Protein AF-0000000084856618 (afdb_homodimer)

Radius of gyration: 24.25 Å; Cα contacts (8 Å, |Δi|>4): 1065; chains: 2; bounding box: 41×75×50 Å

Nearest PDB structures (foldseek):
  2zpd-assembly1_A  TM=2.928E-01  e=2.923E-01  Escherichia coli K-12
  8chx-assembly1_B  TM=1.755E-01  e=5.284E-01  Vibrio cholerae
  3akn-assembly1_A  TM=1.987E-01  e=2.385E+00  Rattus norvegicus
  1dc9-assembly1_A  TM=2.025E-01  e=5.066E+00  Rattus norvegicus
  6byg-assembly1_A  TM=1.734E-01  e=3.668E+00  Xanthomonas citri pv. citri str. 306

Organism: NCBI:txid2885915

Secondary structure (DSSP, 8-state):
--------EEEEEEEEE-TT--EEEEEEEE-EE-TTHHHHHHHHHTTS------EEEEES--EETTEEEEE--GGGT-STT--S-HHHHHT--EEEEEEE--SSSEE-EEEEE-TT--EEEEEEEETTEEEEEEEE-TTSS-BTTB-EEEEEEEEEETTEEEEEEEEEEEEE-TT-EEEEEEEEE-/--------EEEEEEEEE-TT--EEEEEEEE-EE-TTHHHHHHHHHTTS------EEEEES--EETTEEEEE--GGGT-STT--S-HHHHHT--EEEEEEE--SSSEE-EEEEE-TT--EEEEEEEETTEEEEEEEE-TTSS-BTTB-EEEEEEEEEETTEEEEEEEEEEEEE-TT-EEEEEEEEE-

Solvent-accessible surface area (backbone atoms only — not comparable to full-atom values): 17996 Å² total; per-residue (Å²): 133,81,77,59,36,57,24,53,49,36,40,35,34,43,33,39,18,36,84,87,66,46,79,75,43,78,48,75,45,70,43,44,57,21,58,44,33,26,30,54,53,30,29,28,40,48,42,57,41,72,72,20,53,28,30,41,36,39,20,52,44,19,27,45,86,89,40,48,72,38,42,44,41,64,92,68,61,56,48,43,80,40,58,64,54,56,11,64,75,69,72,44,70,66,44,45,40,32,35,47,55,34,75,54,73,39,67,30,48,69,75,41,50,52,66,58,50,54,59,47,40,34,39,41,73,57,68,30,30,33,36,40,39,36,35,28,30,40,51,17,62,43,38,98,89,40,65,30,53,36,11,26,40,34,40,16,35,75,84,38,25,33,31,34,42,55,33,48,51,46,76,30,26,70,65,26,26,42,37,37,43,39,35,40,30,73,132,85,73,61,34,56,27,55,46,35,41,34,34,43,33,39,18,37,84,88,67,45,77,76,44,76,50,73,45,71,43,44,62,21,56,44,32,26,31,52,53,30,28,28,41,48,41,57,41,72,71,20,54,28,30,41,37,38,19,53,43,20,26,45,85,90,40,48,72,38,40,45,41,64,92,70,61,56,49,42,81,42,59,64,55,56,11,64,76,69,72,44,68,66,42,44,42,30,36,46,55,33,75,53,72,39,67,32,48,70,74,41,51,51,67,56,52,54,60,47,40,34,40,40,72,56,68,28,29,33,37,40,38,36,34,29,29,41,49,18,63,43,39,98,88,38,66,30,57,35,12,24,39,32,38,15,34,74,86,37,27,34,31,36,42,55,34,48,52,46,78,30,27,71,66,27,26,42,38,37,42,38,35,43,32,73

Foldseek 3Di:
DPPPPDAKKKKKKKFKAFQVRHTPDIDIDIWAFAPLQVVVVVCVVVVNDDQDFFKKKWAQPQADDPQLQHGDDVVNVPHNHDFDDPCVVVVHDMWMFGWAADPAWFWTHTDDTPFQDDKTWTWHDDDQKIKIKIKDALRGPADPVFKGWTFKMFTDRVRGTGIMDGHRTDIHHSRIMMMMIMMIGD/DPPDPDAKKKKKKKFKAFQVRHTPDIDIDIWAFAPLQVVVVVCVVVVNDDQDFFKKKWAQPQADDPQLQHGDDVVNVPHNHDWDDPCVVVVHDMWMFGWAADPAWFWTHTDDTPFQDDKTWTWHDDDQKIKIKIKDALRGPADPVFKGWTFKMFTDRVRGTGIMDGHRTDIHHSRIMMMMIMMIGD

Structure (mmCIF, N/CA/C/O backbone):
data_AF-0000000084856618-model_v1
#
loop_
_entity.id
_entity.type
_entity.pdbx_description
1 polymer 'Uncharacterized protein'
#
loop_
_atom_site.group_PDB
_atom_site.id
_atom_site.type_symbol
_atom_site.label_atom_id
_atom_site.label_alt_id
_atom_site.label_comp_id
_atom_site.label_asym_id
_atom_site.label_entity_id
_atom_site.label_seq_id
_atom_site.pdbx_PDB_ins_code
_atom_site.Cartn_x
_atom_site.Cartn_y
_atom_site.Cartn_z
_atom_site.occupancy
_atom_site.B_iso_or_equiv
_atom_site.auth_seq_id
_atom_site.auth_comp_id
_atom_site.auth_asym_id
_atom_site.auth_atom_id
_atom_site.pdbx_PDB_model_num
ATOM 1 N N . MET A 1 1 ? -6.672 18.984 -11.273 1 22.5 1 MET A N 1
ATOM 2 C CA . MET A 1 1 ? -6.527 17.688 -11.922 1 22.5 1 MET A CA 1
ATOM 3 C C . MET A 1 1 ? -5.887 16.672 -10.984 1 22.5 1 MET A C 1
ATOM 5 O O . MET A 1 1 ? -4.723 16.812 -10.602 1 22.5 1 MET A O 1
ATOM 9 N N . VAL A 1 2 ? -6.66 15.977 -10.117 1 29.67 2 VAL A N 1
ATOM 10 C CA . VAL A 1 2 ? -6.336 15.07 -9.016 1 29.67 2 VAL A CA 1
ATOM 11 C C . VAL A 1 2 ? -5.594 13.852 -9.562 1 29.67 2 VAL A C 1
ATOM 13 O O . VAL A 1 2 ? -6.082 13.18 -10.469 1 29.67 2 VAL A O 1
ATOM 16 N N . GLU A 1 3 ? -4.258 13.891 -9.625 1 31.69 3 GLU A N 1
ATOM 17 C CA . GLU A 1 3 ? -3.465 12.836 -10.266 1 31.69 3 GLU A CA 1
ATOM 18 C C . GLU A 1 3 ? -3.832 11.461 -9.719 1 31.69 3 GLU A C 1
ATOM 20 O O . GLU A 1 3 ? -3.836 11.25 -8.5 1 31.69 3 GLU A O 1
ATOM 25 N N . SER A 1 4 ? -4.668 10.961 -10.344 1 32.94 4 SER A N 1
ATOM 26 C CA . SER A 1 4 ? -5.086 9.594 -10.07 1 32.94 4 SER A CA 1
ATOM 27 C C . SER A 1 4 ? -3.881 8.672 -9.914 1 32.94 4 SER A C 1
ATOM 29 O O . SER A 1 4 ? -3.014 8.625 -10.789 1 32.94 4 SER A O 1
ATOM 31 N N . ILE A 1 5 ? -3.322 8.508 -8.703 1 37.31 5 ILE A N 1
ATOM 32 C CA . ILE A 1 5 ? -2.273 7.508 -8.547 1 37.31 5 ILE A CA 1
ATOM 33 C C . ILE A 1 5 ? -2.686 6.219 -9.258 1 37.31 5 ILE A C 1
ATOM 35 O O . ILE A 1 5 ? -3.756 5.668 -8.984 1 37.31 5 ILE A O 1
ATOM 39 N N . ASN A 1 6 ? -2.238 6.066 -10.352 1 45.91 6 ASN A N 1
ATOM 40 C CA . ASN A 1 6 ? -2.438 4.867 -11.156 1 45.91 6 ASN A CA 1
ATOM 41 C C . ASN A 1 6 ? -2.164 3.598 -10.359 1 45.91 6 ASN A C 1
ATOM 43 O O . ASN A 1 6 ? -1.226 3.551 -9.562 1 45.91 6 ASN A O 1
ATOM 47 N N . PRO A 1 7 ? -3.209 2.74 -10.125 1 47.69 7 PRO A N 1
ATOM 48 C CA . PRO A 1 7 ? -2.943 1.479 -9.43 1 47.69 7 PRO A CA 1
ATOM 49 C C . PRO A 1 7 ? -1.588 0.877 -9.789 1 47.69 7 PRO A C 1
ATOM 51 O O . PRO A 1 7 ? -1.025 1.201 -10.844 1 47.69 7 PRO A O 1
ATOM 54 N N . PRO A 1 8 ? -1.067 0.203 -8.766 1 57.69 8 PRO A N 1
ATOM 55 C CA . PRO A 1 8 ? 0.184 -0.486 -9.086 1 57.69 8 PRO A CA 1
ATOM 56 C C . PRO A 1 8 ? 0.14 -1.189 -10.438 1 57.69 8 PRO A C 1
ATOM 58 O O . PRO A 1 8 ? -0.892 -1.753 -10.812 1 57.69 8 PRO A O 1
ATOM 61 N N . LYS A 1 9 ? 0.969 -0.828 -11.234 1 79.25 9 LYS A N 1
ATOM 62 C CA . LYS A 1 9 ? 1.208 -1.563 -12.477 1 79.25 9 LYS A CA 1
ATOM 63 C C . LYS A 1 9 ? 2.182 -2.717 -12.25 1 79.25 9 LYS A C 1
ATOM 65 O O . LYS A 1 9 ? 2.984 -2.684 -11.312 1 79.25 9 LYS A O 1
ATOM 70 N N . GLY A 1 10 ? 1.724 -3.816 -12.719 1 87.62 10 GLY A N 1
ATOM 71 C CA . GLY A 1 10 ? 2.613 -4.957 -12.57 1 87.62 10 GLY A CA 1
ATOM 72 C C . GLY A 1 10 ? 2.979 -5.613 -13.891 1 87.62 10 GLY A C 1
ATOM 73 O O . GLY A 1 10 ? 2.271 -5.445 -14.883 1 87.62 10 GLY A O 1
ATOM 74 N N . TYR A 1 11 ? 4.133 -6.133 -13.898 1 92.56 11 TYR A N 1
ATOM 75 C CA . TYR A 1 11 ? 4.656 -6.887 -15.031 1 92.56 11 TYR A CA 1
ATOM 76 C C . TYR A 1 11 ? 4.969 -8.328 -14.641 1 92.56 11 TYR A C 1
ATOM 78 O O . TYR A 1 11 ? 5.609 -8.57 -13.609 1 92.56 11 TYR A O 1
ATOM 86 N N . PHE A 1 12 ? 4.402 -9.242 -15.578 1 96.69 12 PHE A N 1
ATOM 87 C CA . PHE A 1 12 ? 4.535 -10.672 -15.32 1 96.69 12 PHE A CA 1
ATOM 88 C C . PHE A 1 12 ? 5.309 -11.352 -16.438 1 96.69 12 PHE A C 1
ATOM 90 O O . PHE A 1 12 ? 5.004 -11.156 -17.625 1 96.69 12 PHE A O 1
ATOM 97 N N . LYS A 1 13 ? 6.367 -12.125 -16.016 1 97.81 13 LYS A N 1
ATOM 98 C CA . LYS A 1 13 ? 7.121 -12.953 -16.953 1 97.81 13 LYS A CA 1
ATOM 99 C C . LYS A 1 13 ? 7.266 -14.383 -16.422 1 97.81 13 LYS A C 1
ATOM 101 O O . LYS A 1 13 ? 7.613 -14.586 -15.258 1 97.81 13 LYS A O 1
ATOM 106 N N . ILE A 1 14 ? 6.949 -15.359 -17.297 1 98.19 14 ILE A N 1
ATOM 107 C CA . ILE A 1 14 ? 7.16 -16.766 -16.969 1 98.19 14 ILE A CA 1
ATOM 108 C C . ILE A 1 14 ? 8.016 -17.422 -18.047 1 98.19 14 ILE A C 1
ATOM 110 O O . ILE A 1 14 ? 7.777 -17.234 -19.234 1 98.19 14 ILE A O 1
ATOM 114 N N . GLU A 1 15 ? 9.016 -18.172 -17.547 1 98.06 15 GLU A N 1
ATOM 115 C CA . GLU A 1 15 ? 9.969 -18.844 -18.438 1 98.06 15 GLU A CA 1
ATOM 116 C C . GLU A 1 15 ? 10.125 -20.312 -18.062 1 98.06 15 GLU A C 1
ATOM 118 O O . GLU A 1 15 ? 10.148 -20.656 -16.875 1 98.06 15 GLU A O 1
ATOM 123 N N . LEU A 1 16 ? 10.234 -21.141 -19.094 1 97.19 16 LEU A N 1
ATOM 124 C CA . LEU A 1 16 ? 10.664 -22.516 -18.953 1 97.19 16 LEU A CA 1
ATOM 125 C C . LEU A 1 16 ? 12.125 -22.688 -19.359 1 97.19 16 LEU A C 1
ATOM 127 O O . LEU A 1 16 ? 12.523 -22.266 -20.453 1 97.19 16 LEU A O 1
ATOM 131 N N . LEU A 1 17 ? 12.906 -23.203 -18.453 1 97.38 17 LEU A N 1
ATOM 132 C CA . LEU A 1 17 ? 14.312 -23.469 -18.719 1 97.38 17 LEU A CA 1
ATOM 133 C C . LEU A 1 17 ? 14.594 -24.953 -18.781 1 97.38 17 LEU A C 1
ATOM 135 O O . LEU A 1 17 ? 13.961 -25.75 -18.078 1 97.38 17 LEU A O 1
ATOM 139 N N . ASP A 1 18 ? 15.539 -25.375 -19.531 1 95.94 18 ASP A N 1
ATOM 140 C CA . ASP A 1 18 ? 15.984 -26.766 -19.5 1 95.94 18 ASP A CA 1
ATOM 141 C C . ASP A 1 18 ? 16.922 -27.016 -18.328 1 95.94 18 ASP A C 1
ATOM 143 O O . ASP A 1 18 ? 17.156 -26.125 -17.516 1 95.94 18 ASP A O 1
ATOM 147 N N . LYS A 1 19 ? 17.453 -28.172 -18.234 1 91.81 19 LYS A N 1
ATOM 148 C CA . LYS A 1 19 ? 18.266 -28.594 -17.094 1 91.81 19 LYS A CA 1
ATOM 149 C C . LYS A 1 19 ? 19.578 -27.797 -17.047 1 91.81 19 LYS A C 1
ATOM 151 O O . LYS A 1 19 ? 20.188 -27.672 -15.984 1 91.81 19 LYS A O 1
ATOM 156 N N . ASP A 1 20 ? 19.969 -27.312 -18.219 1 94.62 20 ASP A N 1
ATOM 157 C CA . ASP A 1 20 ? 21.203 -26.516 -18.297 1 94.62 20 ASP A CA 1
ATOM 158 C C . ASP A 1 20 ? 20.906 -25.031 -18.141 1 94.62 20 ASP A C 1
ATOM 160 O O . ASP A 1 20 ? 21.781 -24.188 -18.375 1 94.62 20 ASP A O 1
ATOM 164 N N . ARG A 1 21 ? 19.594 -24.641 -17.875 1 95.31 21 ARG A N 1
ATOM 165 C CA . ARG A 1 21 ? 19.109 -23.297 -17.547 1 95.31 21 ARG A CA 1
ATOM 166 C C . ARG A 1 21 ? 19.062 -22.406 -18.797 1 95.31 21 ARG A C 1
ATOM 168 O O . ARG A 1 21 ? 19.219 -21.188 -18.703 1 95.31 21 ARG A O 1
ATOM 175 N N . ASN A 1 22 ? 18.984 -23.125 -19.906 1 96.5 22 ASN A N 1
ATOM 176 C CA . ASN A 1 22 ? 18.641 -22.375 -21.109 1 96.5 22 ASN A CA 1
ATOM 177 C C . ASN A 1 22 ? 17.141 -22.125 -21.203 1 96.5 22 ASN A C 1
ATOM 179 O O . ASN A 1 22 ? 16.344 -23.016 -20.984 1 96.5 22 ASN A O 1
ATOM 183 N N . VAL A 1 23 ? 16.844 -20.875 -21.578 1 96.56 23 VAL A N 1
ATOM 184 C CA . VAL A 1 23 ? 15.43 -20.547 -21.719 1 96.56 23 VAL A CA 1
ATOM 185 C C . VAL A 1 23 ? 14.875 -21.219 -22.984 1 96.56 23 VAL A C 1
ATOM 187 O O . VAL A 1 23 ? 15.391 -21.016 -24.078 1 96.56 23 VAL A O 1
ATOM 190 N N . ILE A 1 24 ? 13.82 -21.984 -22.812 1 94.31 24 ILE A N 1
ATOM 191 C CA . ILE A 1 24 ? 13.266 -22.703 -23.953 1 94.31 24 ILE A CA 1
ATOM 192 C C . ILE A 1 24 ? 11.906 -22.109 -24.312 1 94.31 24 ILE A C 1
ATOM 194 O O . ILE A 1 24 ? 11.414 -22.297 -25.438 1 94.31 24 ILE A O 1
ATOM 198 N N . ASP A 1 25 ? 11.297 -21.391 -23.453 1 93.94 25 ASP A N 1
ATOM 199 C CA . ASP A 1 25 ? 10.016 -20.734 -23.688 1 93.94 25 ASP A CA 1
ATOM 200 C C . ASP A 1 25 ? 9.828 -19.547 -22.75 1 93.94 25 ASP A C 1
ATOM 202 O O . ASP A 1 25 ? 10.305 -19.578 -21.609 1 93.94 25 ASP A O 1
ATOM 206 N N . THR A 1 26 ? 9.18 -18.531 -23.328 1 95.06 26 THR A N 1
ATOM 207 C CA . THR A 1 26 ? 8.953 -17.328 -22.516 1 95.06 26 THR A CA 1
ATOM 208 C C . THR A 1 26 ? 7.59 -16.719 -22.828 1 95.06 26 THR A C 1
ATOM 210 O O . THR A 1 26 ? 7.137 -16.75 -23.969 1 95.06 26 THR A O 1
ATOM 213 N N . PHE A 1 27 ? 6.988 -16.219 -21.797 1 94.06 27 PHE A N 1
ATOM 214 C CA . PHE A 1 27 ? 5.758 -15.43 -21.875 1 94.06 27 PHE A CA 1
ATOM 215 C C . PHE A 1 27 ? 5.832 -14.227 -20.938 1 94.06 27 PHE A C 1
ATOM 217 O O . PHE A 1 27 ? 6.293 -14.336 -19.812 1 94.06 27 PHE A O 1
ATOM 224 N N . GLU A 1 28 ? 5.434 -13 -21.422 1 92.56 28 GLU A N 1
ATOM 225 C CA . GLU A 1 28 ? 5.41 -11.812 -20.578 1 92.56 28 GLU A CA 1
ATOM 226 C C . GLU A 1 28 ? 4.211 -10.922 -20.906 1 92.56 28 GLU A C 1
ATOM 228 O O . GLU A 1 28 ? 3.814 -10.812 -22.078 1 92.56 28 GLU A O 1
ATOM 233 N N . LYS A 1 29 ? 3.598 -10.375 -19.891 1 91.62 29 LYS A N 1
ATOM 234 C CA . LYS A 1 29 ? 2.43 -9.508 -20 1 91.62 29 LYS A CA 1
ATOM 235 C C . LYS A 1 29 ? 2.217 -8.688 -18.734 1 91.62 29 LYS A C 1
ATOM 237 O O . LYS A 1 29 ? 2.771 -9.016 -17.688 1 91.62 29 LYS A O 1
ATOM 242 N N . HIS A 1 30 ? 1.413 -7.711 -18.906 1 89.25 30 HIS A N 1
ATOM 243 C CA . HIS A 1 30 ? 0.974 -7 -17.703 1 89.25 30 HIS A CA 1
ATOM 244 C C . HIS A 1 30 ? 0.076 -7.879 -16.844 1 89.25 30 HIS A C 1
ATOM 246 O O . HIS A 1 30 ? -0.678 -8.703 -17.359 1 89.25 30 HIS A O 1
ATOM 252 N N . ASN A 1 31 ? 0.198 -7.664 -15.508 1 87.62 31 ASN A N 1
ATOM 253 C CA . ASN A 1 31 ? -0.656 -8.422 -14.602 1 87.62 31 ASN A CA 1
ATOM 254 C C . ASN A 1 31 ? -1.975 -7.699 -14.344 1 87.62 31 ASN A C 1
ATOM 256 O O . ASN A 1 31 ? -2.197 -6.602 -14.852 1 87.62 31 ASN A O 1
ATOM 260 N N . LEU A 1 32 ? -2.85 -8.5 -13.703 1 83 32 LEU A N 1
ATOM 261 C CA . LEU A 1 32 ? -4.066 -7.914 -13.148 1 83 32 LEU A CA 1
ATOM 262 C C . LEU A 1 32 ? -3.92 -7.656 -11.656 1 83 32 LEU A C 1
ATOM 264 O O . LEU A 1 32 ? -3.773 -8.594 -10.867 1 83 32 LEU A O 1
ATOM 268 N N . VAL A 1 33 ? -3.932 -6.422 -11.297 1 80.12 33 VAL A N 1
ATOM 269 C CA . VAL A 1 33 ? -4.07 -6.098 -9.883 1 80.12 33 VAL A CA 1
ATOM 270 C C . VAL A 1 33 ? -5.539 -6.195 -9.469 1 80.12 33 VAL A C 1
ATOM 272 O O . VAL A 1 33 ? -6.41 -5.602 -10.109 1 80.12 33 VAL A O 1
ATOM 275 N N . VAL A 1 34 ? -5.746 -6.918 -8.391 1 89.19 34 VAL A N 1
ATOM 276 C CA . VAL A 1 34 ? -7.129 -7.191 -8.008 1 89.19 34 VAL A CA 1
ATOM 277 C C . VAL A 1 34 ? -7.562 -6.215 -6.918 1 89.19 34 VAL A C 1
ATOM 279 O O . VAL A 1 34 ? -6.723 -5.602 -6.25 1 89.19 34 VAL A O 1
ATOM 282 N N . ASN A 1 35 ? -8.852 -6.168 -6.691 1 88.19 35 ASN A N 1
ATOM 283 C CA . ASN A 1 35 ? -9.414 -5.273 -5.684 1 88.19 35 ASN A CA 1
ATOM 284 C C . ASN A 1 35 ? -8.992 -5.68 -4.277 1 88.19 35 ASN A C 1
ATOM 286 O O . ASN A 1 35 ? -8.93 -4.84 -3.377 1 88.19 35 ASN A O 1
ATOM 290 N N . GLY A 1 36 ? -8.656 -6.906 -4.145 1 89.94 36 GLY A N 1
ATOM 291 C CA . GLY A 1 36 ? -8.227 -7.418 -2.852 1 89.94 36 GLY A CA 1
ATOM 292 C C . GLY A 1 36 ? -6.941 -6.785 -2.354 1 89.94 36 GLY A C 1
ATOM 293 O O . GLY A 1 36 ? -6.633 -6.852 -1.162 1 89.94 36 GLY A O 1
ATOM 294 N N . SER A 1 37 ? -6.184 -6.172 -3.223 1 93.44 37 SER A N 1
ATOM 295 C CA . SER A 1 37 ? -4.938 -5.531 -2.824 1 93.44 37 SER A CA 1
ATOM 296 C C . SER A 1 37 ? -5.199 -4.27 -2.008 1 93.44 37 SER A C 1
ATOM 298 O O . SER A 1 37 ? -4.398 -3.906 -1.144 1 93.44 37 SER A O 1
ATOM 300 N N . ARG A 1 38 ? -6.332 -3.625 -2.211 1 92.44 38 ARG A N 1
ATOM 301 C CA . ARG A 1 38 ? -6.617 -2.312 -1.638 1 92.44 38 ARG A CA 1
ATOM 302 C C . ARG A 1 38 ? -6.836 -2.41 -0.131 1 92.44 38 ARG A C 1
ATOM 304 O O . ARG A 1 38 ? -6.219 -1.671 0.64 1 92.44 38 ARG A O 1
ATOM 311 N N . PRO A 1 39 ? -7.652 -3.367 0.298 1 94.94 39 PRO A N 1
ATOM 312 C CA . PRO A 1 39 ? -7.789 -3.527 1.748 1 94.94 39 PRO A CA 1
ATOM 313 C C . PRO A 1 39 ? -6.48 -3.941 2.418 1 94.94 39 PRO A C 1
ATOM 315 O O . PRO A 1 39 ? -6.23 -3.578 3.57 1 94.94 39 PRO A O 1
ATOM 318 N N . VAL A 1 40 ? -5.648 -4.688 1.752 1 95.62 40 VAL A N 1
ATOM 319 C CA . VAL A 1 40 ? -4.355 -5.09 2.291 1 95.62 40 VAL A CA 1
ATOM 320 C C . VAL A 1 40 ? -3.494 -3.855 2.545 1 95.62 40 VAL A C 1
ATOM 322 O O . VAL A 1 40 ? -2.951 -3.684 3.639 1 95.62 40 VAL A O 1
ATOM 325 N N . LEU A 1 41 ? -3.459 -2.984 1.624 1 94.69 41 LEU A N 1
ATOM 326 C CA . LEU A 1 41 ? -2.66 -1.771 1.743 1 94.69 41 LEU A CA 1
ATOM 327 C C . LEU A 1 41 ? -3.207 -0.865 2.842 1 94.69 41 LEU A C 1
ATOM 329 O O . LEU A 1 41 ? -2.443 -0.333 3.65 1 94.69 41 LEU A O 1
ATOM 333 N N . ALA A 1 42 ? -4.504 -0.717 2.852 1 95.81 42 ALA A N 1
ATOM 334 C CA . ALA A 1 42 ? -5.125 0.099 3.891 1 95.81 42 ALA A CA 1
ATOM 335 C C . ALA A 1 42 ? -4.816 -0.451 5.281 1 95.81 42 ALA A C 1
ATOM 337 O O . ALA A 1 42 ? -4.48 0.306 6.191 1 95.81 42 ALA A O 1
ATOM 338 N N . SER A 1 43 ? -4.914 -1.735 5.379 1 97.12 43 SER A N 1
ATOM 339 C CA . SER A 1 43 ? -4.664 -2.379 6.664 1 97.12 43 SER A CA 1
ATOM 340 C C . SER A 1 43 ? -3.229 -2.152 7.129 1 97.12 43 SER A C 1
ATOM 342 O O . SER A 1 43 ? -2.98 -1.938 8.32 1 97.12 43 SER A O 1
ATOM 344 N N . HIS A 1 44 ? -2.299 -2.176 6.227 1 96.94 44 HIS A N 1
ATOM 345 C CA . HIS A 1 44 ? -0.904 -1.907 6.559 1 96.94 44 HIS A CA 1
ATOM 346 C C . HIS A 1 44 ? -0.722 -0.481 7.062 1 96.94 44 HIS A C 1
ATOM 348 O O . HIS A 1 44 ? -0.101 -0.263 8.109 1 96.94 44 HIS A O 1
ATOM 354 N N . MET A 1 45 ? -1.351 0.478 6.387 1 96.5 45 MET A N 1
ATOM 355 C CA . MET A 1 45 ? -1.126 1.884 6.707 1 96.5 45 MET A CA 1
ATOM 356 C C . MET A 1 45 ? -1.891 2.281 7.965 1 96.5 45 MET A C 1
ATOM 358 O O . MET A 1 45 ? -1.518 3.238 8.648 1 96.5 45 MET A O 1
ATOM 362 N N . ALA A 1 46 ? -2.922 1.485 8.297 1 97.88 46 ALA A N 1
ATOM 363 C CA . ALA A 1 46 ? -3.68 1.713 9.523 1 97.88 46 ALA A CA 1
ATOM 364 C C . ALA A 1 46 ? -3.016 1.027 10.719 1 97.88 46 ALA A C 1
ATOM 366 O O . ALA A 1 46 ? -3.451 1.192 11.859 1 97.88 46 ALA A O 1
ATOM 367 N N . GLY A 1 47 ? -2.01 0.22 10.461 1 96.75 47 GLY A N 1
ATOM 368 C CA . GLY A 1 47 ? -1.336 -0.515 11.523 1 96.75 47 GLY A CA 1
ATOM 369 C C . GLY A 1 47 ? -2.068 -1.78 11.93 1 96.75 47 GLY A C 1
ATOM 370 O O . GLY A 1 47 ? -1.864 -2.293 13.031 1 96.75 47 GLY A O 1
ATOM 371 N N . ARG A 1 48 ? -2.926 -2.289 11.031 1 97 48 ARG A N 1
ATOM 372 C CA . ARG A 1 48 ? -3.732 -3.461 11.359 1 97 48 ARG A CA 1
ATOM 373 C C . ARG A 1 48 ? -3.023 -4.746 10.938 1 97 48 ARG A C 1
ATOM 375 O O . ARG A 1 48 ? -3.266 -5.809 11.516 1 97 48 ARG A O 1
ATOM 382 N N . SER A 1 49 ? -2.258 -4.68 9.914 1 95.5 49 SER A N 1
ATOM 383 C CA . SER A 1 49 ? -1.528 -5.832 9.398 1 95.5 49 SER A CA 1
ATOM 384 C C . SER A 1 49 ? -0.111 -5.449 8.984 1 95.5 49 SER A C 1
ATOM 386 O O . SER A 1 49 ? 0.141 -4.309 8.594 1 95.5 49 SER A O 1
ATOM 388 N N . THR A 1 50 ? 0.756 -6.383 9.094 1 95.88 50 THR A N 1
ATOM 389 C CA . THR A 1 50 ? 2.121 -6.211 8.617 1 95.88 50 THR A CA 1
ATOM 390 C C . THR A 1 50 ? 2.502 -7.332 7.656 1 95.88 50 THR A C 1
ATOM 392 O O . THR A 1 50 ? 3.682 -7.52 7.344 1 95.88 50 THR A O 1
ATOM 395 N N . THR A 1 51 ? 1.481 -8.102 7.18 1 97.19 51 THR A N 1
ATOM 396 C CA . THR A 1 51 ? 1.759 -9.258 6.328 1 97.19 51 THR A CA 1
ATOM 397 C C . THR A 1 51 ? 2.084 -8.812 4.902 1 97.19 51 THR A C 1
ATOM 399 O O . THR A 1 51 ? 1.212 -8.32 4.188 1 97.19 51 THR A O 1
ATOM 402 N N . PRO A 1 52 ? 3.307 -8.945 4.426 1 98.06 52 PRO A N 1
ATOM 403 C CA . PRO A 1 52 ? 3.668 -8.586 3.053 1 98.06 52 PRO A CA 1
ATOM 404 C C . PRO A 1 52 ? 3.26 -9.648 2.037 1 98.06 52 PRO A C 1
ATOM 406 O O . PRO A 1 52 ? 2.635 -10.648 2.402 1 98.06 52 PRO A O 1
ATOM 409 N N . VAL A 1 53 ? 3.555 -9.461 0.794 1 97.88 53 VAL A N 1
ATOM 410 C CA . VAL A 1 53 ? 3.432 -10.531 -0.192 1 97.88 53 VAL A CA 1
ATOM 411 C C . VAL A 1 53 ? 4.367 -11.68 0.172 1 97.88 53 VAL A C 1
ATOM 413 O O . VAL A 1 53 ? 5.574 -11.484 0.329 1 97.88 53 VAL A O 1
ATOM 416 N N . ASN A 1 54 ? 3.762 -12.836 0.384 1 98.25 54 ASN A N 1
ATOM 417 C CA . ASN A 1 54 ? 4.582 -13.914 0.932 1 98.25 54 ASN A CA 1
ATOM 418 C C . ASN A 1 54 ? 4.199 -15.266 0.341 1 98.25 54 ASN A C 1
ATOM 420 O O . ASN A 1 54 ? 4.539 -16.312 0.901 1 98.25 54 ASN A O 1
ATOM 424 N N . LYS A 1 55 ? 3.475 -15.195 -0.769 1 97.56 55 LYS A N 1
ATOM 425 C CA . LYS A 1 55 ? 3.021 -16.469 -1.324 1 97.56 55 LYS A CA 1
ATOM 426 C C . LYS A 1 55 ? 2.797 -16.359 -2.83 1 97.56 55 LYS A C 1
ATOM 428 O O . LYS A 1 55 ? 2.199 -15.398 -3.307 1 97.56 55 LYS A O 1
ATOM 433 N N . LEU A 1 56 ? 3.373 -17.297 -3.541 1 97.94 56 LEU A N 1
ATOM 434 C CA . LEU A 1 56 ? 3.01 -17.562 -4.93 1 97.94 56 LEU A CA 1
ATOM 435 C C . LEU A 1 56 ? 2.123 -18.797 -5.043 1 97.94 56 LEU A C 1
ATOM 437 O O . LEU A 1 56 ? 2.395 -19.812 -4.406 1 97.94 56 LEU A O 1
ATOM 441 N N . VAL A 1 57 ? 1.134 -18.672 -5.879 1 97.81 57 VAL A N 1
ATOM 442 C CA . VAL A 1 57 ? 0.299 -19.828 -6.203 1 97.81 57 VAL A CA 1
ATOM 443 C C . VAL A 1 57 ? 0.223 -20 -7.719 1 97.81 57 VAL A C 1
ATOM 445 O O . VAL A 1 57 ? -0.027 -19.031 -8.445 1 97.81 57 VAL A O 1
ATOM 448 N N . LEU A 1 58 ? 0.547 -21.141 -8.164 1 97.31 58 LEU A N 1
ATOM 449 C CA . LEU A 1 58 ? 0.336 -21.531 -9.555 1 97.31 58 LEU A CA 1
ATOM 450 C C . LEU A 1 58 ? -0.896 -22.422 -9.688 1 97.31 58 LEU A C 1
ATOM 452 O O . LEU A 1 58 ? -1.134 -23.297 -8.844 1 97.31 58 LEU A O 1
ATOM 456 N N . GLY A 1 59 ? -1.7 -22.141 -10.734 1 97.75 59 GLY A N 1
ATOM 457 C CA . GLY A 1 59 ? -2.914 -22.906 -10.938 1 97.75 59 GLY A CA 1
ATOM 458 C C . GLY A 1 59 ? -3.062 -23.422 -12.359 1 97.75 59 GLY A C 1
ATOM 459 O O . GLY A 1 59 ? -2.307 -23.016 -13.25 1 97.75 59 GLY A O 1
ATOM 460 N N . THR A 1 60 ? -4.074 -24.281 -12.578 1 97.5 60 THR A N 1
ATOM 461 C CA . THR A 1 60 ? -4.207 -25 -13.828 1 97.5 60 THR A CA 1
ATOM 462 C C . THR A 1 60 ? -5.52 -24.656 -14.523 1 97.5 60 THR A C 1
ATOM 464 O O . THR A 1 60 ? -5.898 -25.297 -15.508 1 97.5 60 THR A O 1
ATOM 467 N N . ARG A 1 61 ? -6.168 -23.625 -14.07 1 98.19 61 ARG A N 1
ATOM 468 C CA . ARG A 1 61 ? -7.508 -23.391 -14.602 1 98.19 61 ARG A CA 1
ATOM 469 C C . ARG A 1 61 ? -7.641 -21.969 -15.133 1 98.19 61 ARG A C 1
ATOM 471 O O . ARG A 1 61 ? -8.734 -21.406 -15.164 1 98.19 61 ARG A O 1
ATOM 478 N N . GLY A 1 62 ? -6.516 -21.406 -15.531 1 98.12 62 GLY A N 1
ATOM 479 C CA . GLY A 1 62 ? -6.523 -20.062 -16.094 1 98.12 62 GLY A CA 1
ATOM 480 C C . GLY A 1 62 ? -6.848 -20.047 -17.578 1 98.12 62 GLY A C 1
ATOM 481 O O . GLY A 1 62 ? -6.535 -19.078 -18.281 1 98.12 62 GLY A O 1
ATOM 482 N N . HIS A 1 63 ? -7.445 -21.094 -18.109 1 97.81 63 HIS A N 1
ATOM 483 C CA . HIS A 1 63 ? -7.711 -21.234 -19.531 1 97.81 63 HIS A CA 1
ATOM 484 C C . HIS A 1 63 ? -9.203 -21.391 -19.797 1 97.81 63 HIS A C 1
ATOM 486 O O . HIS A 1 63 ? -9.969 -21.734 -18.906 1 97.81 63 HIS A O 1
ATOM 492 N N . ILE A 1 64 ? -9.57 -21.094 -21.047 1 97.06 64 ILE A N 1
ATOM 493 C CA . ILE A 1 64 ? -10.969 -21.156 -21.453 1 97.06 64 ILE A CA 1
ATOM 494 C C . ILE A 1 64 ? -11.359 -22.609 -21.75 1 97.06 64 ILE A C 1
ATOM 496 O O . ILE A 1 64 ? -10.789 -23.234 -22.641 1 97.06 64 ILE A O 1
ATOM 500 N N . GLY A 1 65 ? -12.352 -23.078 -21.031 1 94 65 GLY A N 1
ATOM 501 C CA . GLY A 1 65 ? -12.789 -24.453 -21.25 1 94 65 GLY A CA 1
ATOM 502 C C . GLY A 1 65 ? -11.656 -25.453 -21.156 1 94 65 GLY A C 1
ATOM 503 O O . GLY A 1 65 ? -10.906 -25.469 -20.172 1 94 65 GLY A O 1
ATOM 504 N N . ASN A 1 66 ? -11.531 -26.297 -22.25 1 94.75 66 ASN A N 1
ATOM 505 C CA . ASN A 1 66 ? -10.5 -27.328 -22.234 1 94.75 66 ASN A CA 1
ATOM 506 C C . ASN A 1 66 ? -9.305 -26.922 -23.094 1 94.75 66 ASN A C 1
ATOM 508 O O . ASN A 1 66 ? -8.391 -27.719 -23.297 1 94.75 66 ASN A O 1
ATOM 512 N N . ASN A 1 67 ? -9.336 -25.656 -23.516 1 96.5 67 ASN A N 1
ATOM 513 C CA . ASN A 1 67 ? -8.234 -25.188 -24.344 1 96.5 67 ASN A CA 1
ATOM 514 C C . ASN A 1 67 ? -7.137 -24.547 -23.516 1 96.5 67 ASN A C 1
ATOM 516 O O . ASN A 1 67 ? -7.195 -23.344 -23.234 1 96.5 67 ASN A O 1
ATOM 520 N N . LEU A 1 68 ? -6.086 -25.172 -23.234 1 96.56 68 LEU A N 1
ATOM 521 C CA . LEU A 1 68 ? -5.008 -24.75 -22.344 1 96.56 68 LEU A CA 1
ATOM 522 C C . LEU A 1 68 ? -4.207 -23.609 -22.969 1 96.56 68 LEU A C 1
ATOM 524 O O . LEU A 1 68 ? -3.434 -22.938 -22.281 1 96.56 68 LEU A O 1
ATOM 528 N N . MET A 1 69 ? -4.402 -23.406 -24.219 1 96.75 69 MET A N 1
ATOM 529 C CA . MET A 1 69 ? -3.623 -22.391 -24.922 1 96.75 69 MET A CA 1
ATOM 530 C C . MET A 1 69 ? -4.352 -21.047 -24.922 1 96.75 69 MET A C 1
ATOM 532 O O . MET A 1 69 ? -3.809 -20.047 -25.375 1 96.75 69 MET A O 1
ATOM 536 N N . MET A 1 70 ? -5.57 -21.016 -24.391 1 97.31 70 MET A N 1
ATOM 537 C CA . MET A 1 70 ? -6.379 -19.812 -24.406 1 97.31 70 MET A CA 1
ATOM 538 C C . MET A 1 70 ? -6.652 -19.312 -23 1 97.31 70 MET A C 1
ATOM 540 O O . MET A 1 70 ? -7.586 -19.766 -22.344 1 97.31 70 MET A O 1
ATOM 544 N N . PRO A 1 71 ? -5.898 -18.344 -22.578 1 97.19 71 PRO A N 1
ATOM 545 C CA . PRO A 1 71 ? -6.105 -17.812 -21.234 1 97.19 71 PRO A CA 1
ATOM 546 C C . PRO A 1 71 ? -7.465 -17.141 -21.062 1 97.19 71 PRO A C 1
ATOM 548 O O . PRO A 1 71 ? -7.969 -16.516 -22 1 97.19 71 PRO A O 1
ATOM 551 N N . LYS A 1 72 ? -7.984 -17.266 -19.906 1 96.75 72 LYS A N 1
ATOM 552 C CA . LYS A 1 72 ? -9.258 -16.625 -19.578 1 96.75 72 LYS A CA 1
ATOM 553 C C . LYS A 1 72 ? -9.141 -15.109 -19.672 1 96.75 72 LYS A C 1
ATOM 555 O O . LYS A 1 72 ? -8.125 -14.531 -19.281 1 96.75 72 LYS A O 1
ATOM 560 N N . THR A 1 73 ? -10.234 -14.492 -20.094 1 92.62 73 THR A N 1
ATOM 561 C CA . THR A 1 73 ? -10.367 -13.047 -20.25 1 92.62 73 THR A CA 1
ATOM 562 C C . THR A 1 73 ? -11.414 -12.5 -19.281 1 92.62 73 THR A C 1
ATOM 564 O O . THR A 1 73 ? -11.906 -13.227 -18.406 1 92.62 73 THR A O 1
ATOM 567 N N . ALA A 1 74 ? -11.672 -11.203 -19.516 1 89.5 74 ALA A N 1
ATOM 568 C CA . ALA A 1 74 ? -12.688 -10.594 -18.656 1 89.5 74 ALA A CA 1
ATOM 569 C C . ALA A 1 74 ? -14.039 -11.273 -18.844 1 89.5 74 ALA A C 1
ATOM 571 O O . ALA A 1 74 ? -14.836 -11.336 -17.906 1 89.5 74 ALA A O 1
ATOM 572 N N . ASN A 1 75 ? -14.289 -11.859 -19.953 1 90 75 ASN A N 1
ATOM 573 C CA . ASN A 1 75 ? -15.531 -12.562 -20.234 1 90 75 ASN A CA 1
ATOM 574 C C . ASN A 1 75 ? -15.641 -13.859 -19.453 1 90 75 ASN A C 1
ATOM 576 O O . ASN A 1 75 ? -16.734 -14.383 -19.25 1 90 75 ASN A O 1
ATOM 580 N N . GLU A 1 76 ? -14.508 -14.336 -19 1 90.38 76 GLU A N 1
ATOM 581 C CA . GLU A 1 76 ? -14.469 -15.57 -18.234 1 90.38 76 GLU A CA 1
ATOM 582 C C . GLU A 1 76 ? -14.234 -15.297 -16.75 1 90.38 76 GLU A C 1
ATOM 584 O O . GLU A 1 76 ? -13.883 -16.203 -15.992 1 90.38 76 GLU A O 1
ATOM 589 N N . GLY A 1 77 ? -14.391 -14.062 -16.359 1 90 77 GLY A N 1
ATOM 590 C CA . GLY A 1 77 ? -14.312 -13.758 -14.945 1 90 77 GLY A CA 1
ATOM 591 C C . GLY A 1 77 ? -12.953 -13.242 -14.516 1 90 77 GLY A C 1
ATOM 592 O O . GLY A 1 77 ? -12.711 -13.016 -13.328 1 90 77 GLY A O 1
ATOM 593 N N . PHE A 1 78 ? -12.047 -13.133 -15.531 1 93.5 78 PHE A N 1
ATOM 594 C CA . PHE A 1 78 ? -10.766 -12.523 -15.203 1 93.5 78 PHE A CA 1
ATOM 595 C C . PHE A 1 78 ? -10.906 -11.016 -15.031 1 93.5 78 PHE A C 1
ATOM 597 O O . PHE A 1 78 ? -10.617 -10.25 -15.953 1 93.5 78 PHE A O 1
ATOM 604 N N . THR A 1 79 ? -11.352 -10.672 -13.727 1 91.56 79 THR A N 1
ATOM 605 C CA . THR A 1 79 ? -11.617 -9.281 -13.367 1 91.56 79 THR A CA 1
ATOM 606 C C . THR A 1 79 ? -10.93 -8.922 -12.047 1 91.56 79 THR A C 1
ATOM 608 O O . THR A 1 79 ? -10.508 -9.812 -11.305 1 91.56 79 THR A O 1
ATOM 611 N N . ALA A 1 80 ? -10.969 -7.664 -11.828 1 90.19 80 ALA A N 1
ATOM 612 C CA . ALA A 1 80 ? -10.32 -7.16 -10.617 1 90.19 80 ALA A CA 1
ATOM 613 C C . ALA A 1 80 ? -11.062 -7.613 -9.367 1 90.19 80 ALA A C 1
ATOM 615 O O . ALA A 1 80 ? -10.539 -7.508 -8.258 1 90.19 80 ALA A O 1
ATOM 616 N N . ALA A 1 81 ? -12.234 -8.188 -9.469 1 92.38 81 ALA A N 1
ATOM 617 C CA . ALA A 1 81 ? -13.047 -8.57 -8.312 1 92.38 81 ALA A CA 1
ATOM 618 C C . ALA A 1 81 ? -12.633 -9.938 -7.785 1 92.38 81 ALA A C 1
ATOM 620 O O . ALA A 1 81 ? -13.102 -10.367 -6.727 1 92.38 81 ALA A O 1
ATOM 621 N N . ARG A 1 82 ? -11.766 -10.562 -8.484 1 94.69 82 ARG A N 1
ATOM 622 C CA . ARG A 1 82 ? -11.352 -11.898 -8.062 1 94.69 82 ARG A CA 1
ATOM 623 C C . ARG A 1 82 ? -10.641 -11.852 -6.715 1 94.69 82 ARG A C 1
ATOM 625 O O . ARG A 1 82 ? -9.852 -10.938 -6.449 1 94.69 82 ARG A O 1
ATOM 632 N N . THR A 1 83 ? -10.898 -12.961 -5.918 1 96.31 83 THR A N 1
ATOM 633 C CA . THR A 1 83 ? -10.297 -13.031 -4.594 1 96.31 83 THR A CA 1
ATOM 634 C C . THR A 1 83 ? -9.398 -14.258 -4.477 1 96.31 83 THR A C 1
ATOM 636 O O . THR A 1 83 ? -8.703 -14.438 -3.471 1 96.31 83 THR A O 1
ATOM 639 N N . GLN A 1 84 ? -9.469 -15.094 -5.461 1 97.5 84 GLN A N 1
ATOM 640 C CA . GLN A 1 84 ? -8.633 -16.281 -5.535 1 97.5 84 GLN A CA 1
ATOM 641 C C . GLN A 1 84 ? -8.43 -16.734 -6.98 1 97.5 84 GLN A C 1
ATOM 643 O O . GLN A 1 84 ? -9.109 -16.234 -7.887 1 97.5 84 GLN A O 1
ATOM 648 N N . LEU A 1 85 ? -7.469 -17.609 -7.223 1 98 85 LEU A N 1
ATOM 649 C CA . LEU A 1 85 ? -7.258 -18.156 -8.555 1 98 85 LEU A CA 1
ATOM 650 C C . LEU A 1 85 ? -8.43 -19.047 -8.969 1 98 85 LEU A C 1
ATOM 652 O O . LEU A 1 85 ? -9.18 -19.516 -8.117 1 98 85 LEU A O 1
ATOM 656 N N . PHE A 1 86 ? -8.523 -19.266 -10.258 1 98.06 86 PHE A N 1
ATOM 657 C CA . PHE A 1 86 ? -9.594 -20.109 -10.789 1 98.06 86 PHE A CA 1
ATOM 658 C C . PHE A 1 86 ? -9.469 -21.531 -10.273 1 98.06 86 PHE A C 1
ATOM 660 O O . PHE A 1 86 ? -10.469 -22.156 -9.898 1 98.06 86 PHE A O 1
ATOM 667 N N . ALA A 1 87 ? -8.305 -22.078 -10.281 1 97.81 87 ALA A N 1
ATOM 668 C CA . ALA A 1 87 ? -8.07 -23.438 -9.812 1 97.81 87 ALA A CA 1
ATOM 669 C C . ALA A 1 87 ? -8.477 -23.578 -8.344 1 97.81 87 ALA A C 1
ATOM 671 O O . ALA A 1 87 ? -9.023 -24.609 -7.949 1 97.81 87 ALA A O 1
ATOM 672 N N . GLU A 1 88 ? -8.125 -22.578 -7.547 1 97.25 88 GLU A N 1
ATOM 673 C CA . GLU A 1 88 ? -8.547 -22.594 -6.148 1 97.25 88 GLU A CA 1
ATOM 674 C C . GLU A 1 88 ? -10.07 -22.609 -6.031 1 97.25 88 GLU A C 1
ATOM 676 O O . GLU A 1 88 ? -10.633 -23.391 -5.262 1 97.25 88 GLU A O 1
ATOM 681 N N . GLU A 1 89 ? -10.719 -21.797 -6.777 1 96.5 89 GLU A N 1
ATOM 682 C CA . GLU A 1 89 ? -12.172 -21.688 -6.758 1 96.5 89 GLU A CA 1
ATOM 683 C C . GLU A 1 89 ? -12.82 -23.016 -7.18 1 96.5 89 GLU A C 1
ATOM 685 O O . GLU A 1 89 ? -13.852 -23.406 -6.625 1 96.5 89 GLU A O 1
ATOM 690 N N . GLU A 1 90 ? -12.219 -23.688 -8.078 1 96.5 90 GLU A N 1
ATOM 691 C CA . GLU A 1 90 ? -12.789 -24.906 -8.648 1 96.5 90 GLU A CA 1
ATOM 692 C C . GLU A 1 90 ? -12.312 -26.141 -7.895 1 96.5 90 GLU A C 1
ATOM 694 O O . GLU A 1 90 ? -12.727 -27.266 -8.203 1 96.5 90 GLU A O 1
ATOM 699 N N . GLY A 1 91 ? -11.453 -25.984 -6.93 1 96.5 91 GLY A N 1
ATOM 700 C CA . GLY A 1 91 ? -10.93 -27.094 -6.164 1 96.5 91 GLY A CA 1
ATOM 701 C C . GLY A 1 91 ? -9.945 -27.953 -6.941 1 96.5 91 GLY A C 1
ATOM 702 O O . GLY A 1 91 ? -9.859 -29.156 -6.73 1 96.5 91 GLY A O 1
ATOM 703 N N . GLU A 1 92 ? -9.305 -27.359 -7.918 1 95.38 92 GLU A N 1
ATOM 704 C CA . GLU A 1 92 ? -8.32 -28.047 -8.75 1 95.38 92 GLU A CA 1
ATOM 705 C C . GLU A 1 92 ? -6.906 -27.844 -8.219 1 95.38 92 GLU A C 1
ATOM 707 O O . GLU A 1 92 ? -6.699 -27.078 -7.266 1 95.38 92 GLU A O 1
ATOM 712 N N . PHE A 1 93 ? -6.016 -28.531 -8.758 1 93.38 93 PHE A N 1
ATOM 713 C CA . PHE A 1 93 ? -4.641 -28.531 -8.273 1 93.38 93 PHE A CA 1
ATOM 714 C C . PHE A 1 93 ? -4.043 -27.141 -8.312 1 93.38 93 PHE A C 1
ATOM 716 O O . PHE A 1 93 ? -4.168 -26.438 -9.312 1 93.38 93 PHE A O 1
ATOM 723 N N . CYS A 1 94 ? -3.406 -26.781 -7.219 1 94.94 94 CYS A N 1
ATOM 724 C CA . CYS A 1 94 ? -2.566 -25.594 -7.102 1 94.94 94 CYS A CA 1
ATOM 725 C C . CYS A 1 94 ? -1.228 -25.922 -6.461 1 94.94 94 CYS A C 1
ATOM 727 O O . CYS A 1 94 ? -1.154 -26.797 -5.594 1 94.94 94 CYS A O 1
ATOM 729 N N . TYR A 1 95 ? -0.202 -25.312 -6.93 1 94.94 95 TYR A N 1
ATOM 730 C CA . TYR A 1 95 ? 1.111 -25.391 -6.301 1 94.94 95 TYR A CA 1
ATOM 731 C C . TYR A 1 95 ? 1.43 -24.125 -5.523 1 94.94 95 TYR A C 1
ATOM 733 O O . TYR A 1 95 ? 1.315 -23.016 -6.055 1 94.94 95 TYR A O 1
ATOM 741 N N . HIS A 1 96 ? 1.829 -24.281 -4.246 1 95.88 96 HIS A N 1
ATOM 742 C CA . HIS A 1 96 ? 2.072 -23.141 -3.369 1 95.88 96 HIS A CA 1
ATOM 743 C C . HIS A 1 96 ? 3.555 -23.016 -3.029 1 95.88 96 HIS A C 1
ATOM 745 O O . HIS A 1 96 ? 4.203 -24.016 -2.686 1 95.88 96 HIS A O 1
ATOM 751 N N . VAL A 1 97 ? 4.059 -21.859 -3.191 1 96.69 97 VAL A N 1
ATOM 752 C CA . VAL A 1 97 ? 5.359 -21.5 -2.641 1 96.69 97 VAL A CA 1
ATOM 753 C C . VAL A 1 97 ? 5.184 -20.391 -1.597 1 96.69 97 VAL A C 1
ATOM 755 O O . VAL A 1 97 ? 4.953 -19.234 -1.942 1 96.69 97 VAL A O 1
ATOM 758 N N . ASN A 1 98 ? 5.27 -20.75 -0.317 1 96.94 98 ASN A N 1
ATOM 759 C CA . ASN A 1 98 ? 5.246 -19.781 0.767 1 96.94 98 ASN A CA 1
ATOM 760 C C . ASN A 1 98 ? 6.656 -19.344 1.154 1 96.94 98 ASN A C 1
ATOM 762 O O . ASN A 1 98 ? 7.57 -20.156 1.224 1 96.94 98 ASN A O 1
ATOM 766 N N . PHE A 1 99 ? 6.805 -18.062 1.389 1 97.38 99 PHE A N 1
ATOM 767 C CA . PHE A 1 99 ? 8.133 -17.562 1.714 1 97.38 99 PHE A CA 1
ATOM 768 C C . PHE A 1 99 ? 8.055 -16.375 2.664 1 97.38 99 PHE A C 1
ATOM 770 O O . PHE A 1 99 ? 6.992 -15.758 2.801 1 97.38 99 PHE A O 1
ATOM 777 N N . THR A 1 100 ? 9.086 -16.125 3.416 1 97 100 THR A N 1
AT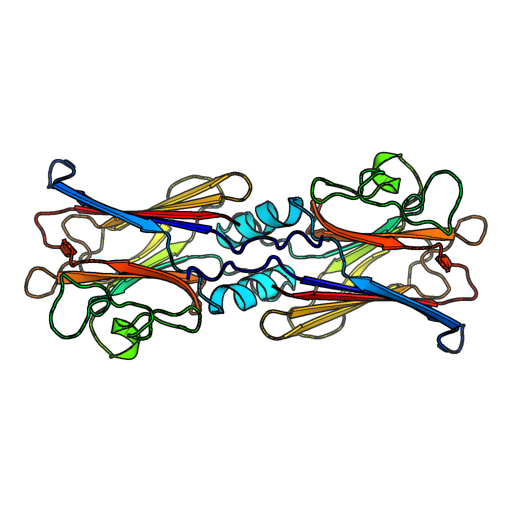OM 778 C CA . THR A 1 100 ? 9.297 -14.906 4.191 1 97 100 THR A CA 1
ATOM 779 C C . THR A 1 100 ? 10.266 -13.969 3.479 1 97 100 THR A C 1
ATOM 781 O O . THR A 1 100 ? 11.43 -14.312 3.271 1 97 100 THR A O 1
ATOM 784 N N . PRO A 1 101 ? 9.664 -12.828 3.047 1 97.25 101 PRO A N 1
ATOM 785 C CA . PRO A 1 101 ? 10.594 -11.914 2.373 1 97.25 101 PRO A CA 1
ATOM 786 C C . PRO A 1 101 ? 11.742 -11.469 3.271 1 97.25 101 PRO A C 1
ATOM 788 O O . PRO A 1 101 ? 11.578 -11.367 4.488 1 97.25 101 PRO A O 1
ATOM 791 N N . PRO A 1 102 ? 12.898 -11.219 2.574 1 96.25 102 PRO A N 1
ATOM 792 C CA . PRO A 1 102 ? 14.039 -10.734 3.352 1 96.25 102 PRO A CA 1
ATOM 793 C C . PRO A 1 102 ? 13.922 -9.25 3.709 1 96.25 102 PRO A C 1
ATOM 795 O O . PRO A 1 102 ? 13.172 -8.516 3.066 1 96.25 102 PRO A O 1
ATOM 798 N N . GLN A 1 103 ? 14.68 -8.805 4.676 1 94.38 103 GLN A N 1
ATOM 799 C CA . GLN A 1 103 ? 14.648 -7.414 5.125 1 94.38 103 GLN A CA 1
ATOM 800 C C . GLN A 1 103 ? 15.461 -6.52 4.195 1 94.38 103 GLN A C 1
ATOM 802 O O . GLN A 1 103 ? 15.438 -5.293 4.328 1 94.38 103 GLN A O 1
ATOM 807 N N . SER A 1 104 ? 16.266 -7.129 3.336 1 96.62 104 SER A N 1
ATOM 808 C CA . SER A 1 104 ? 17.016 -6.465 2.268 1 96.62 104 SER A CA 1
ATOM 809 C C . SER A 1 104 ? 16.953 -7.273 0.975 1 96.62 104 SER A C 1
ATOM 811 O O . SER A 1 104 ? 16.484 -8.406 0.965 1 96.62 104 SER A O 1
ATOM 813 N N . ASP A 1 105 ? 17.391 -6.676 -0.087 1 97.81 105 ASP A N 1
ATOM 814 C CA . ASP A 1 105 ? 17.359 -7.375 -1.367 1 97.81 105 ASP A CA 1
ATOM 815 C C . ASP A 1 105 ? 18.125 -8.703 -1.282 1 97.81 105 ASP A C 1
ATOM 817 O O . ASP A 1 105 ? 19.219 -8.766 -0.713 1 97.81 105 ASP A O 1
ATOM 821 N N . GLY A 1 106 ? 17.484 -9.742 -1.728 1 97.62 106 GLY A N 1
ATOM 822 C CA . GLY A 1 106 ? 18.141 -11.047 -1.694 1 97.62 106 GLY A CA 1
ATOM 823 C C . GLY A 1 106 ? 17.172 -12.203 -1.633 1 97.62 106 GLY A C 1
ATOM 824 O O . GLY A 1 106 ? 16.016 -12.07 -2.041 1 97.62 106 GLY A O 1
ATOM 825 N N . GLN A 1 107 ? 17.672 -13.312 -1.16 1 97.25 107 GLN A N 1
ATOM 826 C CA . GLN A 1 107 ? 16.906 -14.555 -1.137 1 97.25 107 GLN A CA 1
ATOM 827 C C . GLN A 1 107 ? 15.93 -14.57 0.032 1 97.25 107 GLN A C 1
ATOM 829 O O . GLN A 1 107 ? 16.297 -14.266 1.166 1 97.25 107 GLN A O 1
ATOM 834 N N . ALA A 1 108 ? 14.727 -14.883 -0.334 1 97.31 108 ALA A N 1
ATOM 835 C CA . ALA A 1 108 ? 13.727 -15.133 0.703 1 97.31 108 ALA A CA 1
ATOM 836 C C . ALA A 1 108 ? 13.891 -16.531 1.304 1 97.31 108 ALA A C 1
ATOM 838 O O . ALA A 1 108 ? 14.586 -17.375 0.733 1 97.31 108 ALA A O 1
ATOM 839 N N . VAL A 1 109 ? 13.32 -16.719 2.443 1 95.31 109 VAL A N 1
ATOM 840 C CA . VAL A 1 109 ? 13.25 -18.047 3.037 1 95.31 109 VAL A CA 1
ATOM 841 C C . VAL A 1 109 ? 11.953 -18.734 2.607 1 95.31 109 VAL A C 1
ATOM 843 O O . VAL A 1 109 ? 10.859 -18.297 2.965 1 95.31 109 VAL A O 1
ATOM 846 N N . VAL A 1 110 ? 12.094 -19.734 1.846 1 94.88 110 VAL A N 1
ATOM 847 C CA . VAL A 1 110 ? 10.93 -20.531 1.475 1 94.88 110 VAL A CA 1
ATOM 848 C C . VAL A 1 110 ? 10.5 -21.391 2.656 1 94.88 110 VAL A C 1
ATOM 850 O O . VAL A 1 110 ? 11.273 -22.234 3.135 1 94.88 110 VAL A O 1
ATOM 853 N N . THR A 1 111 ? 9.32 -21.156 3.086 1 91 111 THR A N 1
ATOM 854 C CA . THR A 1 111 ? 8.852 -21.828 4.297 1 91 111 THR A CA 1
ATOM 855 C C . THR A 1 111 ? 8 -23.047 3.953 1 91 111 THR A C 1
ATOM 857 O O . THR A 1 111 ? 7.863 -23.969 4.762 1 91 111 THR A O 1
ATOM 860 N N . GLU A 1 112 ? 7.348 -22.969 2.938 1 86.69 112 GLU A N 1
ATOM 861 C CA . GLU A 1 112 ? 6.539 -24.078 2.441 1 86.69 112 GLU A CA 1
ATOM 862 C C . GLU A 1 112 ? 6.574 -24.156 0.918 1 86.69 112 GLU A C 1
ATOM 864 O O . GLU A 1 112 ? 6.516 -23.125 0.243 1 86.69 112 GLU A O 1
ATOM 869 N N . ASP A 1 113 ? 6.844 -25.297 0.492 1 82.94 113 ASP A N 1
ATOM 870 C CA . ASP A 1 113 ? 6.887 -25.641 -0.926 1 82.94 113 ASP A CA 1
ATOM 871 C C . ASP A 1 113 ? 6.164 -26.953 -1.195 1 82.94 113 ASP A C 1
ATOM 873 O O . ASP A 1 113 ? 6.543 -28 -0.659 1 82.94 113 ASP A O 1
ATOM 877 N N . ASP A 1 114 ? 4.977 -26.797 -1.729 1 74.88 114 ASP A N 1
ATOM 878 C CA . ASP A 1 114 ? 4.211 -28.031 -1.9 1 74.88 114 ASP A CA 1
ATOM 879 C C . ASP A 1 114 ? 5.113 -29.172 -2.344 1 74.88 114 ASP A C 1
ATOM 881 O O . ASP A 1 114 ? 6.285 -29.234 -1.967 1 74.88 114 ASP A O 1
ATOM 885 N N . VAL A 1 115 ? 4.734 -30.141 -3.154 1 56 115 VAL A N 1
ATOM 886 C CA . VAL A 1 115 ? 5.387 -31.406 -3.514 1 56 115 VAL A CA 1
ATOM 887 C C . VAL A 1 115 ? 6.719 -31.109 -4.203 1 56 115 VAL A C 1
ATOM 889 O O . VAL A 1 115 ? 6.781 -30.297 -5.129 1 56 115 VAL A O 1
ATOM 892 N N . GLY A 1 116 ? 7.852 -32.031 -3.99 1 57.22 116 GLY A N 1
ATOM 893 C CA . GLY A 1 116 ? 9.148 -32.094 -4.637 1 57.22 116 GLY A CA 1
ATOM 894 C C . GLY A 1 116 ? 10.086 -30.969 -4.242 1 57.22 116 GLY A C 1
ATOM 895 O O . GLY A 1 116 ? 11.273 -31 -4.57 1 57.22 116 GLY A O 1
ATOM 896 N N . ALA A 1 117 ? 9.789 -29.984 -3.109 1 65.62 117 ALA A N 1
ATOM 897 C CA . ALA A 1 117 ? 10.562 -28.875 -2.547 1 65.62 117 ALA A CA 1
ATOM 898 C C . ALA A 1 117 ? 11.75 -28.531 -3.438 1 65.62 117 ALA A C 1
ATOM 900 O O . ALA A 1 117 ? 12.211 -29.359 -4.227 1 65.62 117 ALA A O 1
ATOM 901 N N . GLY A 1 118 ? 12.109 -27.297 -3.699 1 88 118 GLY A N 1
ATOM 902 C CA . GLY A 1 118 ? 13.273 -26.812 -4.418 1 88 118 GLY A CA 1
ATOM 903 C C . GLY A 1 118 ? 13.047 -25.453 -5.047 1 88 118 GLY A C 1
ATOM 904 O O . GLY A 1 118 ? 13.688 -25.109 -6.043 1 88 118 GLY A O 1
ATOM 905 N N . SER A 1 119 ? 12.07 -24.812 -4.633 1 92.88 119 SER A N 1
ATOM 906 C CA . SER A 1 119 ? 11.828 -23.469 -5.137 1 92.88 119 SER A CA 1
ATOM 907 C C . SER A 1 119 ? 12.719 -22.453 -4.426 1 92.88 119 SER A C 1
ATOM 909 O O . SER A 1 119 ? 13.078 -22.641 -3.262 1 92.88 119 SER A O 1
ATOM 911 N N . THR A 1 120 ? 13.078 -21.484 -5.164 1 96.06 120 THR A N 1
ATOM 912 C CA . THR A 1 120 ? 13.781 -20.344 -4.605 1 96.06 120 THR A CA 1
ATOM 913 C C . THR A 1 120 ? 13.039 -19.047 -4.941 1 96.06 120 THR A C 1
ATOM 915 O O . THR A 1 120 ? 12.359 -18.953 -5.961 1 96.06 120 THR A O 1
ATOM 918 N N . VAL A 1 121 ? 13.141 -18.094 -4.043 1 97.62 121 VAL A N 1
ATOM 919 C CA . VAL A 1 121 ? 12.516 -16.797 -4.223 1 97.62 121 VAL A CA 1
ATOM 920 C C . VAL A 1 121 ? 13.531 -15.695 -3.934 1 97.62 121 VAL A C 1
ATOM 922 O O . VAL A 1 121 ? 14.188 -15.703 -2.889 1 97.62 121 VAL A O 1
ATOM 925 N N . GLU A 1 122 ? 13.695 -14.82 -4.82 1 98.5 122 GLU A N 1
ATOM 926 C CA . GLU A 1 122 ? 14.469 -13.594 -4.641 1 98.5 122 GLU A CA 1
ATOM 927 C C . GLU A 1 122 ? 13.562 -12.359 -4.676 1 98.5 122 GLU A C 1
ATOM 929 O O . GLU A 1 122 ? 12.672 -12.266 -5.527 1 98.5 122 GLU A O 1
ATOM 934 N N . VAL A 1 123 ? 13.812 -11.469 -3.736 1 98.56 123 VAL A N 1
ATOM 935 C CA . VAL A 1 123 ? 13.008 -10.258 -3.654 1 98.56 123 VAL A CA 1
ATOM 936 C C . VAL A 1 123 ? 13.906 -9.023 -3.738 1 98.56 123 VAL A C 1
ATOM 938 O O . VAL A 1 123 ? 14.914 -8.938 -3.033 1 98.56 123 VAL A O 1
ATOM 941 N N . THR A 1 124 ? 13.562 -8.109 -4.594 1 98.44 124 THR A N 1
ATOM 942 C CA . THR A 1 124 ? 14.211 -6.801 -4.664 1 98.44 124 THR A CA 1
ATOM 943 C C . THR A 1 124 ? 13.172 -5.684 -4.578 1 98.44 124 THR A C 1
ATOM 945 O O . THR A 1 124 ? 12.062 -5.816 -5.094 1 98.44 124 THR A O 1
ATOM 948 N N . ASN A 1 125 ? 13.523 -4.691 -3.877 1 97.88 125 ASN A N 1
ATOM 949 C CA . ASN A 1 125 ? 12.68 -3.508 -3.711 1 97.88 125 ASN A CA 1
ATOM 950 C C . ASN A 1 125 ? 13.469 -2.225 -3.955 1 97.88 125 ASN A C 1
ATOM 952 O O . ASN A 1 125 ? 14.492 -1.983 -3.305 1 97.88 125 ASN A O 1
ATOM 956 N N . SER A 1 126 ? 13.047 -1.448 -4.965 1 95.44 126 SER A N 1
ATOM 957 C CA . SER A 1 126 ? 13.625 -0.148 -5.281 1 95.44 126 SER A CA 1
ATOM 958 C C . SER A 1 126 ? 12.547 0.917 -5.441 1 95.44 126 SER A C 1
ATOM 960 O O . SER A 1 126 ? 11.75 0.862 -6.383 1 95.44 126 SER A O 1
ATOM 962 N N . ASN A 1 127 ? 12.641 1.895 -4.516 1 93.62 127 ASN A N 1
ATOM 963 C CA . ASN A 1 127 ? 11.641 2.959 -4.523 1 93.62 127 ASN A CA 1
ATOM 964 C C . ASN A 1 127 ? 10.227 2.396 -4.5 1 93.62 127 ASN A C 1
ATOM 966 O O . ASN A 1 127 ? 9.828 1.733 -3.539 1 93.62 127 ASN A O 1
ATOM 970 N N . ASN A 1 128 ? 9.469 2.592 -5.582 1 93.81 128 ASN A N 1
ATOM 971 C CA . ASN A 1 128 ? 8.062 2.191 -5.582 1 93.81 128 ASN A CA 1
ATOM 972 C C . ASN A 1 128 ? 7.859 0.862 -6.305 1 93.81 128 ASN A C 1
ATOM 974 O O . ASN A 1 128 ? 6.746 0.545 -6.727 1 93.81 128 ASN A O 1
ATOM 978 N N . THR A 1 129 ? 8.984 0.036 -6.465 1 95.38 129 THR A N 1
ATOM 979 C CA . THR A 1 129 ? 8.914 -1.178 -7.27 1 95.38 129 THR A CA 1
ATOM 980 C C . THR A 1 129 ? 9.398 -2.385 -6.473 1 95.38 129 THR A C 1
ATOM 982 O O . THR A 1 129 ? 10.422 -2.314 -5.789 1 95.38 129 THR A O 1
ATOM 985 N N . ILE A 1 130 ? 8.656 -3.477 -6.512 1 97.31 130 ILE A N 1
ATOM 986 C CA . ILE A 1 130 ? 9.062 -4.77 -5.977 1 97.31 130 ILE A CA 1
ATOM 987 C C . ILE A 1 130 ? 9.188 -5.785 -7.109 1 97.31 130 ILE A C 1
ATOM 989 O O . ILE A 1 130 ? 8.328 -5.84 -7.996 1 97.31 130 ILE A O 1
ATOM 993 N N . THR A 1 131 ? 10.25 -6.551 -7.094 1 98.19 131 THR A N 1
ATOM 994 C CA . THR A 1 131 ? 10.367 -7.66 -8.031 1 98.19 131 THR A CA 1
ATOM 995 C C . THR A 1 131 ? 10.555 -8.977 -7.285 1 98.19 131 THR A C 1
ATOM 997 O O . THR A 1 131 ? 11.422 -9.094 -6.418 1 98.19 131 THR A O 1
ATOM 1000 N N . TYR A 1 132 ? 9.719 -9.891 -7.605 1 98.38 132 TYR A N 1
ATOM 1001 C CA . TYR A 1 132 ? 9.852 -11.273 -7.152 1 98.38 132 TYR A CA 1
ATOM 1002 C C . TYR A 1 132 ? 10.367 -12.164 -8.273 1 98.38 132 TYR A C 1
ATOM 1004 O O . TYR A 1 132 ? 9.773 -12.227 -9.352 1 98.38 132 TYR A O 1
ATOM 1012 N N . ARG A 1 133 ? 11.414 -12.789 -8.008 1 98.5 133 ARG A N 1
ATOM 1013 C CA . ARG A 1 133 ? 11.891 -13.844 -8.898 1 98.5 133 ARG A CA 1
ATOM 1014 C C . ARG A 1 133 ? 11.789 -15.211 -8.234 1 98.5 133 ARG A C 1
ATOM 1016 O O . ARG A 1 133 ? 12.5 -15.492 -7.27 1 98.5 133 ARG A O 1
ATOM 1023 N N . ILE A 1 134 ? 10.984 -16.031 -8.742 1 97.94 134 ILE A N 1
ATOM 1024 C CA . ILE A 1 134 ? 10.734 -17.344 -8.18 1 97.94 134 ILE A CA 1
ATOM 1025 C C . ILE A 1 134 ? 11.141 -18.422 -9.18 1 97.94 134 ILE A C 1
ATOM 1027 O O . ILE A 1 134 ? 10.797 -18.344 -10.359 1 97.94 134 ILE A O 1
ATOM 1031 N N . GLU A 1 135 ? 11.852 -19.406 -8.695 1 97.06 135 GLU A N 1
ATOM 1032 C CA . GLU A 1 135 ? 12.25 -20.531 -9.539 1 97.06 135 GLU A CA 1
ATOM 1033 C C . GLU A 1 135 ? 11.844 -21.859 -8.914 1 97.06 135 GLU A C 1
ATOM 1035 O O . GLU A 1 135 ? 12.133 -22.125 -7.738 1 97.06 135 GLU A O 1
ATOM 1040 N N . LEU A 1 136 ? 11.172 -22.594 -9.688 1 96 136 LEU A N 1
ATOM 1041 C CA . LEU A 1 136 ? 10.914 -24 -9.344 1 96 136 LEU A CA 1
ATOM 1042 C C . LEU A 1 136 ? 11.945 -24.922 -9.992 1 96 136 LEU A C 1
ATOM 1044 O O . LEU A 1 136 ? 12.031 -24.984 -11.219 1 96 136 LEU A O 1
ATOM 1048 N N . SER A 1 137 ? 12.617 -25.641 -9.164 1 94.44 137 SER A N 1
ATOM 1049 C CA . SER A 1 137 ? 13.641 -26.547 -9.656 1 94.44 137 SER A CA 1
ATOM 1050 C C . SER A 1 137 ? 13.023 -27.719 -10.422 1 94.44 137 SER A C 1
ATOM 1052 O O . SER A 1 137 ? 11.797 -27.781 -10.57 1 94.44 137 SER A O 1
ATOM 1054 N N . THR A 1 138 ? 13.875 -28.625 -10.859 1 92.56 138 THR A N 1
ATOM 1055 C CA . THR A 1 138 ? 13.414 -29.781 -11.625 1 92.56 138 THR A CA 1
ATOM 1056 C C . THR A 1 138 ? 12.57 -30.703 -10.758 1 92.56 138 THR A C 1
ATOM 1058 O O . THR A 1 138 ? 11.758 -31.469 -11.273 1 92.56 138 THR A O 1
ATOM 1061 N N . THR A 1 139 ? 12.672 -30.547 -9.484 1 90.06 139 THR A N 1
ATOM 1062 C CA . THR A 1 139 ? 11.953 -31.469 -8.602 1 90.06 139 THR A CA 1
ATOM 1063 C C . THR A 1 139 ? 10.68 -30.828 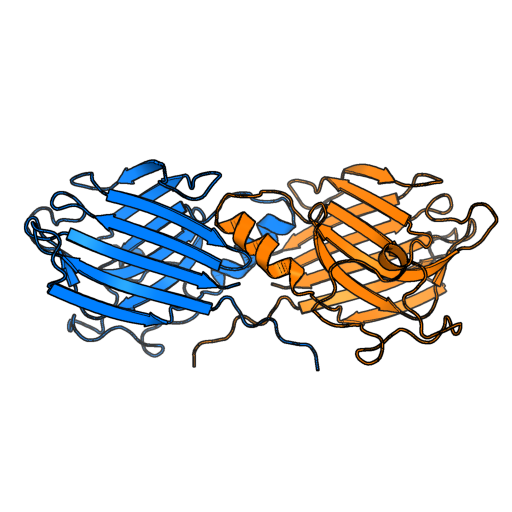-8.062 1 90.06 139 THR A C 1
ATOM 1065 O O . THR A 1 139 ? 9.812 -31.5 -7.516 1 90.06 139 THR A O 1
ATOM 1068 N N . ALA A 1 140 ? 10.562 -29.516 -8.281 1 91.44 140 ALA A N 1
ATOM 1069 C CA . ALA A 1 140 ? 9.461 -28.766 -7.688 1 91.44 140 ALA A CA 1
ATOM 1070 C C . ALA A 1 140 ? 8.352 -28.516 -8.711 1 91.44 140 ALA A C 1
ATOM 1072 O O . ALA A 1 140 ? 8.625 -28.312 -9.891 1 91.44 140 ALA A O 1
ATOM 1073 N N . GLY A 1 141 ? 7.121 -28.516 -8.188 1 91.88 141 GLY A N 1
ATOM 1074 C CA . GLY A 1 141 ? 5.992 -28.094 -8.992 1 91.88 141 GLY A CA 1
ATOM 1075 C C . GLY A 1 141 ? 5.598 -29.094 -10.055 1 91.88 141 GLY A C 1
ATOM 1076 O O . GLY A 1 141 ? 5.023 -28.719 -11.086 1 91.88 141 GLY A O 1
ATOM 1077 N N . ASN A 1 142 ? 6.059 -30.297 -9.836 1 90.62 142 ASN A N 1
ATOM 1078 C CA . ASN A 1 142 ? 5.699 -31.344 -10.781 1 90.62 142 ASN A CA 1
ATOM 1079 C C . ASN A 1 142 ? 4.43 -32.062 -10.352 1 90.62 142 ASN A C 1
ATOM 1081 O O . ASN A 1 142 ? 3.969 -31.906 -9.219 1 90.62 142 ASN A O 1
ATOM 1085 N N . GLY A 1 143 ? 3.756 -32.719 -11.312 1 81.94 143 GLY A N 1
ATOM 1086 C CA . GLY A 1 143 ? 2.611 -33.531 -10.984 1 81.94 143 GLY A CA 1
ATOM 1087 C C . GLY A 1 143 ? 3.004 -34.906 -10.422 1 81.94 143 GLY A C 1
ATOM 1088 O O . GLY A 1 143 ? 4.156 -35.312 -10.547 1 81.94 143 GLY A O 1
ATOM 1089 N N . THR A 1 144 ? 2.076 -35.531 -9.641 1 75.5 144 THR A N 1
ATOM 1090 C CA . THR A 1 144 ? 2.293 -36.875 -9.109 1 75.5 144 THR A CA 1
ATOM 1091 C C . THR A 1 144 ? 2.564 -37.875 -10.242 1 75.5 144 THR A C 1
ATOM 1093 O O . THR A 1 144 ? 3.348 -38.812 -10.078 1 75.5 144 THR A O 1
ATOM 1096 N N . SER A 1 145 ? 1.913 -37.594 -11.328 1 73.06 145 SER A N 1
ATOM 1097 C CA . SER A 1 145 ? 2.008 -38.594 -12.414 1 73.06 145 SER A CA 1
ATOM 1098 C C . SER A 1 145 ? 2.707 -38 -13.633 1 73.06 145 SER A C 1
ATOM 1100 O O . SER A 1 145 ? 2.631 -38.531 -14.727 1 73.06 145 SER A O 1
ATOM 1102 N N . GLY A 1 146 ? 3.396 -36.906 -13.375 1 79.56 146 GLY A N 1
ATOM 1103 C CA . GLY A 1 146 ? 4.039 -36.375 -14.562 1 79.56 146 GLY A CA 1
ATOM 1104 C C . GLY A 1 146 ? 4.027 -34.844 -14.617 1 79.56 146 GLY A C 1
ATOM 1105 O O . GLY A 1 146 ? 4.219 -34.188 -13.594 1 79.56 146 GLY A O 1
ATOM 1106 N N . ALA A 1 147 ? 3.799 -34.406 -15.82 1 91.25 147 ALA A N 1
ATOM 1107 C CA . ALA A 1 147 ? 3.846 -32.969 -16.078 1 91.25 147 ALA A CA 1
ATOM 1108 C C . ALA A 1 147 ? 2.568 -32.281 -15.602 1 91.25 147 ALA A C 1
ATOM 1110 O O . ALA A 1 147 ? 1.493 -32.875 -15.609 1 91.25 147 ALA A O 1
ATOM 1111 N N . VAL A 1 148 ? 2.664 -31.125 -15.094 1 94.56 148 VAL A N 1
ATOM 1112 C CA . VAL A 1 148 ? 1.536 -30.25 -14.773 1 94.56 148 VAL A CA 1
ATOM 1113 C C . VAL A 1 148 ? 1.502 -29.078 -15.742 1 94.56 148 VAL A C 1
ATOM 1115 O O . VAL A 1 148 ? 2.539 -28.469 -16.031 1 94.56 148 VAL A O 1
ATOM 1118 N N . GLY A 1 149 ? 0.328 -28.812 -16.281 1 96.06 149 GLY A N 1
ATOM 1119 C CA . GLY A 1 149 ? 0.141 -27.641 -17.125 1 96.06 149 GLY A CA 1
ATOM 1120 C C . GLY A 1 149 ? -0.384 -26.438 -16.359 1 96.06 149 GLY A C 1
ATOM 1121 O O . GLY A 1 149 ? -1.586 -26.328 -16.109 1 96.06 149 GLY A O 1
ATOM 1122 N N . TYR A 1 150 ? 0.532 -25.531 -15.984 1 97.25 150 TYR A N 1
ATOM 1123 C CA . TYR A 1 150 ? 0.116 -24.312 -15.305 1 97.25 150 TYR A CA 1
ATOM 1124 C C . TYR A 1 150 ? -0.44 -23.297 -16.297 1 97.25 150 TYR A C 1
ATOM 1126 O O . TYR A 1 150 ? 0.09 -23.141 -17.406 1 97.25 150 TYR A O 1
ATOM 1134 N N . THR A 1 151 ? -1.528 -22.594 -15.883 1 98.25 151 THR A N 1
ATOM 1135 C CA . THR A 1 151 ? -2.141 -21.609 -16.781 1 98.25 151 THR A CA 1
ATOM 1136 C C . THR A 1 151 ? -2.492 -20.328 -16.016 1 98.25 151 THR A C 1
ATOM 1138 O O . THR A 1 151 ? -3.104 -19.422 -16.578 1 98.25 151 THR A O 1
ATOM 1141 N N . GLU A 1 152 ? -2.188 -20.219 -14.773 1 98.44 152 GLU A N 1
ATOM 1142 C CA . GLU A 1 152 ? -2.412 -19.031 -13.961 1 98.44 152 GLU A CA 1
ATOM 1143 C C . GLU A 1 152 ? -1.436 -18.969 -12.789 1 98.44 152 GLU A C 1
ATOM 1145 O O . GLU A 1 152 ? -0.915 -20 -12.352 1 98.44 152 GLU A O 1
ATOM 1150 N N . ALA A 1 153 ? -1.158 -17.781 -12.398 1 98.19 153 ALA A N 1
ATOM 1151 C CA . ALA A 1 153 ? -0.326 -17.5 -11.227 1 98.19 153 ALA A CA 1
ATOM 1152 C C . ALA A 1 153 ? -0.888 -16.344 -10.422 1 98.19 153 ALA A C 1
ATOM 1154 O O . ALA A 1 153 ? -1.538 -15.445 -10.977 1 98.19 153 ALA A O 1
ATOM 1155 N N . GLY A 1 154 ? -0.711 -16.359 -9.125 1 98 154 GLY A N 1
ATOM 1156 C CA . GLY A 1 154 ? -1.108 -15.266 -8.242 1 98 154 GLY A CA 1
ATOM 1157 C C . GLY A 1 154 ? -0.121 -15.023 -7.117 1 98 154 GLY A C 1
ATOM 1158 O O . GLY A 1 154 ? 0.505 -15.961 -6.617 1 98 154 GLY A O 1
ATOM 1159 N N . LEU A 1 155 ? 0.069 -13.773 -6.781 1 97.88 155 LEU A N 1
ATOM 1160 C CA . LEU A 1 155 ? 0.767 -13.391 -5.559 1 97.88 155 LEU A CA 1
ATOM 1161 C C . LEU A 1 155 ? -0.225 -13.055 -4.449 1 97.88 155 LEU A C 1
ATOM 1163 O O . LEU A 1 155 ? -1.246 -12.406 -4.699 1 97.88 155 LEU A O 1
ATOM 1167 N N . TYR A 1 156 ? 0.073 -13.555 -3.295 1 98.12 156 TYR A N 1
ATOM 1168 C CA . TYR A 1 156 ? -0.795 -13.359 -2.139 1 98.12 156 TYR A CA 1
ATOM 1169 C C . TYR A 1 156 ? -0.047 -12.656 -1.008 1 98.12 156 TYR A C 1
ATOM 1171 O O . TYR A 1 156 ? 1.156 -12.859 -0.834 1 98.12 156 TYR A O 1
ATOM 1179 N N . ALA A 1 157 ? -0.694 -11.852 -0.256 1 97.62 157 ALA A N 1
ATOM 1180 C CA . ALA A 1 157 ? -0.319 -11.43 1.092 1 97.62 157 ALA A CA 1
ATOM 1181 C C . ALA A 1 157 ? -1.152 -12.156 2.145 1 97.62 157 ALA A C 1
ATOM 1183 O O . ALA A 1 157 ? -2.314 -11.812 2.371 1 97.62 157 ALA A O 1
ATOM 1184 N N . GLY A 1 158 ? -0.562 -13.109 2.777 1 96.38 158 GLY A N 1
ATOM 1185 C CA . GLY A 1 158 ? -1.378 -14.031 3.559 1 96.38 158 GLY A CA 1
ATOM 1186 C C . GLY A 1 158 ? -2.422 -14.75 2.729 1 96.38 158 GLY A C 1
ATOM 1187 O O . GLY A 1 158 ? -2.09 -15.414 1.746 1 96.38 158 GLY A O 1
ATOM 1188 N N . ASN A 1 159 ? -3.699 -14.516 3.027 1 95.94 159 ASN A N 1
ATOM 1189 C CA . ASN A 1 159 ? -4.785 -15.188 2.322 1 95.94 159 ASN A CA 1
ATOM 1190 C C . ASN A 1 159 ? -5.41 -14.289 1.263 1 95.94 159 ASN A C 1
ATOM 1192 O O . ASN A 1 159 ? -6.297 -14.711 0.523 1 95.94 159 ASN A O 1
ATOM 1196 N N . ASP A 1 160 ? -4.945 -13.117 1.115 1 96.31 160 ASP A N 1
ATOM 1197 C CA . ASP A 1 160 ? -5.555 -12.156 0.2 1 96.31 160 ASP A CA 1
ATOM 1198 C C . ASP A 1 160 ? -4.836 -12.156 -1.147 1 96.31 160 ASP A C 1
ATOM 1200 O O . ASP A 1 160 ? -3.623 -11.93 -1.211 1 96.31 160 ASP A O 1
ATOM 1204 N N . LEU A 1 161 ? -5.586 -12.383 -2.209 1 96.88 161 LEU A N 1
ATOM 1205 C CA . LEU A 1 161 ? -5.043 -12.273 -3.559 1 96.88 161 LEU A CA 1
ATOM 1206 C C . LEU A 1 161 ? -4.676 -10.828 -3.879 1 96.88 161 LEU A C 1
ATOM 1208 O O . LEU A 1 161 ? -5.531 -9.938 -3.83 1 96.88 161 LEU A O 1
ATOM 1212 N N . PHE A 1 162 ? -3.414 -10.664 -4.184 1 96.12 162 PHE A N 1
ATOM 1213 C CA . PHE A 1 162 ? -2.914 -9.312 -4.414 1 96.12 162 PHE A CA 1
ATOM 1214 C C . PHE A 1 162 ? -2.896 -8.992 -5.906 1 96.12 162 PHE A C 1
ATOM 1216 O O . PHE A 1 162 ? -3.293 -7.898 -6.312 1 96.12 162 PHE A O 1
ATOM 1223 N N . CYS A 1 163 ? -2.436 -9.898 -6.723 1 95.62 163 CYS A N 1
ATOM 1224 C CA . CYS A 1 163 ? -2.463 -9.812 -8.18 1 95.62 163 CYS A CA 1
ATOM 1225 C C . CYS A 1 163 ? -2.43 -11.203 -8.805 1 95.62 163 CYS A C 1
ATOM 1227 O O . CYS A 1 163 ? -2.098 -12.188 -8.133 1 95.62 163 CYS A O 1
ATOM 1229 N N . MET A 1 164 ? -2.801 -11.211 -10.117 1 96.69 164 MET A N 1
ATOM 1230 C CA . MET A 1 164 ? -2.785 -12.516 -10.789 1 96.69 164 MET A CA 1
ATOM 1231 C C . MET A 1 164 ? -2.625 -12.352 -12.297 1 96.69 164 MET A C 1
ATOM 1233 O O . MET A 1 164 ? -2.74 -11.242 -12.82 1 96.69 164 MET A O 1
ATOM 1237 N N . ARG A 1 165 ? -2.312 -13.422 -12.938 1 96.56 165 ARG A N 1
ATOM 1238 C CA . ARG A 1 165 ? -2.186 -13.484 -14.391 1 96.56 165 ARG A CA 1
ATOM 1239 C C . ARG A 1 165 ? -2.568 -14.867 -14.914 1 96.56 165 ARG A C 1
ATOM 1241 O O . ARG A 1 165 ? -2.223 -15.883 -14.305 1 96.56 165 ARG A O 1
ATOM 1248 N N . THR A 1 166 ? -3.344 -14.859 -15.922 1 97.5 166 THR A N 1
ATOM 1249 C CA . THR A 1 166 ? -3.58 -16.062 -16.703 1 97.5 166 THR A CA 1
ATOM 1250 C C . THR A 1 166 ? -2.693 -16.094 -17.938 1 97.5 166 THR A C 1
ATOM 1252 O O . THR A 1 166 ? -2.311 -15.055 -18.453 1 97.5 166 THR A O 1
ATOM 1255 N N . PHE A 1 167 ? -2.336 -17.266 -18.391 1 97.31 167 PHE A N 1
ATOM 1256 C CA . PHE A 1 167 ? -1.45 -17.422 -19.547 1 97.31 167 PHE A CA 1
ATOM 1257 C C . PHE A 1 167 ? -1.667 -18.781 -20.203 1 97.31 167 PHE A C 1
ATOM 1259 O O . PHE A 1 167 ? -2.305 -19.656 -19.641 1 97.31 167 PHE A O 1
ATOM 1266 N N . ALA A 1 168 ? -1.188 -18.859 -21.453 1 97.19 168 ALA A N 1
ATOM 1267 C CA . ALA A 1 168 ? -1.191 -20.141 -22.141 1 97.19 168 ALA A CA 1
ATOM 1268 C C . ALA A 1 168 ? -0.361 -21.172 -21.375 1 97.19 168 ALA A C 1
ATOM 1270 O O . ALA A 1 168 ? 0.663 -20.828 -20.781 1 97.19 168 ALA A O 1
ATOM 1271 N N . VAL A 1 169 ? -0.696 -22.391 -21.5 1 97.38 169 VAL A N 1
ATOM 1272 C CA . VAL A 1 169 ? -0.18 -23.469 -20.672 1 97.38 169 VAL A CA 1
ATOM 1273 C C . VAL A 1 169 ? 1.347 -23.484 -20.734 1 97.38 169 VAL A C 1
ATOM 1275 O O . VAL A 1 169 ? 1.938 -23.281 -21.797 1 97.38 169 VAL A O 1
ATOM 1278 N N . ARG A 1 170 ? 1.952 -23.609 -19.562 1 96.06 170 ARG A N 1
ATOM 1279 C CA . ARG A 1 170 ? 3.348 -24 -19.375 1 96.06 170 ARG A CA 1
ATOM 1280 C C . ARG A 1 170 ? 3.449 -25.375 -18.719 1 96.06 170 ARG A C 1
ATOM 1282 O O . ARG A 1 170 ? 3.043 -25.547 -17.562 1 96.06 170 ARG A O 1
ATOM 1289 N N . SER A 1 171 ? 3.994 -26.25 -19.422 1 94.56 171 SER A N 1
ATOM 1290 C CA . SER A 1 171 ? 4.121 -27.609 -18.891 1 94.56 171 SER A CA 1
ATOM 1291 C C . SER A 1 171 ? 5.387 -27.766 -18.047 1 94.56 171 SER A C 1
ATOM 1293 O O . SER A 1 171 ? 6.492 -27.5 -18.531 1 94.56 171 SER A O 1
ATOM 1295 N N . LYS A 1 172 ? 5.215 -28.125 -16.875 1 94.44 172 LYS A N 1
ATOM 1296 C CA . LYS A 1 172 ? 6.305 -28.312 -15.914 1 94.44 172 LYS A CA 1
ATOM 1297 C C . LYS A 1 172 ? 6.488 -29.781 -15.57 1 94.44 172 LYS A C 1
ATOM 1299 O O . LYS A 1 172 ? 5.531 -30.469 -15.188 1 94.44 172 LYS A O 1
ATOM 1304 N N . ASP A 1 173 ? 7.641 -30.25 -15.75 1 92.56 173 ASP A N 1
ATOM 1305 C CA . ASP A 1 173 ? 8.016 -31.594 -15.328 1 92.56 173 ASP A CA 1
ATOM 1306 C C . ASP A 1 173 ? 9.477 -31.641 -14.867 1 92.56 173 ASP A C 1
ATOM 1308 O O . ASP A 1 173 ? 10.102 -30.609 -14.68 1 92.56 173 ASP A O 1
ATOM 1312 N N . VAL A 1 174 ? 9.992 -32.875 -14.656 1 91.44 174 VAL A N 1
ATOM 1313 C CA . VAL A 1 174 ? 11.297 -33.062 -14.031 1 91.44 174 VAL A CA 1
ATOM 1314 C C . VAL A 1 174 ? 12.398 -32.656 -14.992 1 91.44 174 VAL A C 1
ATOM 1316 O O . VAL A 1 174 ? 13.562 -32.5 -14.594 1 91.44 174 VAL A O 1
ATOM 1319 N N . SER A 1 175 ? 12.039 -32.312 -16.188 1 92.5 175 SER A N 1
ATOM 1320 C CA . SER A 1 175 ? 13.055 -31.984 -17.172 1 92.5 175 SER A CA 1
ATOM 1321 C C . SER A 1 175 ? 13.258 -30.469 -17.281 1 92.5 175 SER A C 1
ATOM 1323 O O . SER A 1 175 ? 14.148 -30 -18 1 92.5 175 SER A O 1
ATOM 1325 N N . SER A 1 176 ? 12.484 -29.734 -16.516 1 94.25 176 SER A N 1
ATOM 1326 C CA . SER A 1 176 ? 12.539 -28.297 -16.734 1 94.25 176 SER A CA 1
ATOM 1327 C C . SER A 1 176 ? 12.531 -27.531 -15.414 1 94.25 176 SER A C 1
ATOM 1329 O O . SER A 1 176 ? 12.125 -28.078 -14.383 1 94.25 176 SER A O 1
ATOM 1331 N N . ILE A 1 177 ? 13.062 -26.344 -15.508 1 95.88 177 ILE A N 1
ATOM 1332 C CA . ILE A 1 177 ? 12.969 -25.328 -14.469 1 95.88 177 ILE A CA 1
ATOM 1333 C C . ILE A 1 177 ? 11.938 -24.281 -14.859 1 95.88 177 ILE A C 1
ATOM 1335 O O . ILE A 1 177 ? 11.875 -23.859 -16.016 1 95.88 177 ILE A O 1
ATOM 1339 N N . LEU A 1 178 ? 11.094 -23.969 -14 1 97 178 LEU A N 1
ATOM 1340 C CA . LEU A 1 178 ? 10.141 -22.891 -14.227 1 97 178 LEU A CA 1
ATOM 1341 C C . LEU A 1 178 ? 10.562 -21.625 -13.469 1 97 178 LEU A C 1
ATOM 1343 O O . LEU A 1 178 ? 10.828 -21.688 -12.266 1 97 178 LEU A O 1
ATOM 1347 N N . ARG A 1 179 ? 10.695 -20.484 -14.172 1 98.06 179 ARG A N 1
ATOM 1348 C CA . ARG A 1 179 ? 11.078 -19.219 -13.555 1 98.06 179 ARG A CA 1
ATOM 1349 C C . ARG A 1 179 ? 10.008 -18.156 -13.781 1 98.06 179 ARG A C 1
ATOM 1351 O O . ARG A 1 179 ? 9.594 -17.922 -14.922 1 98.06 179 ARG A O 1
ATOM 1358 N N . ILE A 1 180 ? 9.594 -17.516 -12.719 1 98.06 180 ILE A N 1
ATOM 1359 C CA . ILE A 1 180 ? 8.648 -16.406 -12.758 1 98.06 180 ILE A CA 1
ATOM 1360 C C . ILE A 1 180 ? 9.336 -15.133 -12.266 1 98.06 180 ILE A C 1
ATOM 1362 O O . ILE A 1 180 ? 9.984 -15.141 -11.219 1 98.06 180 ILE A O 1
ATOM 1366 N N . THR A 1 181 ? 9.266 -14.102 -13.031 1 98.38 181 THR A N 1
ATOM 1367 C CA . THR A 1 181 ? 9.648 -12.758 -12.609 1 98.38 181 THR A CA 1
ATOM 1368 C C . THR A 1 181 ? 8.43 -11.836 -12.578 1 98.38 181 THR A C 1
ATOM 1370 O O . THR A 1 181 ? 7.801 -11.594 -13.609 1 98.38 181 THR A O 1
ATOM 1373 N N . TRP A 1 182 ? 8.117 -11.367 -11.383 1 97.88 182 TRP A N 1
ATOM 1374 C CA . TRP A 1 182 ? 6.93 -10.539 -11.18 1 97.88 182 TRP A CA 1
ATOM 1375 C C . TRP A 1 182 ? 7.312 -9.188 -10.586 1 97.88 182 TRP A C 1
ATOM 1377 O O . TRP A 1 182 ? 7.828 -9.117 -9.469 1 97.88 182 TRP A O 1
ATOM 1387 N N . THR A 1 183 ? 7.016 -8.148 -11.367 1 96.56 183 THR A N 1
ATOM 1388 C CA . THR A 1 183 ? 7.312 -6.789 -10.922 1 96.56 183 THR A CA 1
ATOM 1389 C C . THR A 1 183 ? 6.023 -6.035 -10.594 1 96.56 183 THR A C 1
ATOM 1391 O O . THR A 1 183 ? 5.105 -5.984 -11.406 1 96.56 183 THR A O 1
ATOM 1394 N N . LEU A 1 184 ? 5.938 -5.562 -9.406 1 94.75 184 LEU A N 1
ATOM 1395 C CA . LEU A 1 184 ? 4.844 -4.707 -8.961 1 94.75 184 LEU A CA 1
ATOM 1396 C C . LEU A 1 184 ? 5.297 -3.254 -8.859 1 94.75 184 LEU A C 1
ATOM 1398 O O . LEU A 1 184 ? 6.332 -2.963 -8.25 1 94.75 184 LEU A O 1
ATOM 1402 N N . ILE A 1 185 ? 4.496 -2.395 -9.398 1 91.56 185 ILE A N 1
ATOM 1403 C CA . ILE A 1 185 ? 4.805 -0.97 -9.367 1 91.56 185 ILE A CA 1
ATOM 1404 C C . ILE A 1 185 ? 3.674 -0.21 -8.68 1 91.56 185 ILE A C 1
ATOM 1406 O O . ILE A 1 185 ? 2.516 -0.296 -9.102 1 91.56 185 ILE A O 1
ATOM 1410 N N . PHE A 1 186 ? 4.062 0.524 -7.684 1 89.44 186 PHE A N 1
ATOM 1411 C CA . PHE A 1 186 ? 3.08 1.247 -6.883 1 89.44 186 PHE A CA 1
ATOM 1412 C C . PHE A 1 186 ? 2.99 2.703 -7.32 1 89.44 186 PHE A C 1
ATOM 1414 O O . PHE A 1 186 ? 3.992 3.299 -7.723 1 89.44 186 PHE A O 1
ATOM 1421 N N . MET B 1 1 ? -9.617 -3.871 -20.672 1 24.44 1 MET B N 1
ATOM 1422 C CA . MET B 1 1 ? -9.445 -2.564 -20.031 1 24.44 1 MET B CA 1
ATOM 1423 C C . MET B 1 1 ? -8.844 -2.707 -18.641 1 24.44 1 MET B C 1
ATOM 1425 O O . MET B 1 1 ? -9.453 -3.32 -17.766 1 24.44 1 MET B O 1
ATOM 1429 N N . VAL B 1 2 ? -7.473 -2.721 -18.5 1 30.27 2 VAL B N 1
ATOM 1430 C CA . VAL B 1 2 ? -6.652 -2.918 -17.312 1 30.27 2 VAL B CA 1
ATOM 1431 C C . VAL B 1 2 ? -6.969 -1.84 -16.266 1 30.27 2 VAL B C 1
ATOM 1433 O O . VAL B 1 2 ? -6.922 -0.646 -16.578 1 30.27 2 VAL B O 1
ATOM 1436 N N . GLU B 1 3 ? -7.945 -2.094 -15.367 1 32.25 3 GLU B N 1
ATOM 1437 C CA . GLU B 1 3 ? -8.453 -1.083 -14.438 1 32.25 3 GLU B CA 1
ATOM 1438 C C . GLU B 1 3 ? -7.332 -0.508 -13.578 1 32.25 3 GLU B C 1
ATOM 1440 O O . GLU B 1 3 ? -6.461 -1.245 -13.109 1 32.25 3 GLU B O 1
ATOM 1445 N N . SER B 1 4 ? -6.988 0.549 -13.945 1 34.59 4 SER B N 1
ATOM 1446 C CA . SER B 1 4 ? -5.953 1.311 -13.25 1 34.59 4 SER B CA 1
ATOM 1447 C C . SER B 1 4 ? -6.312 1.523 -11.781 1 34.59 4 SER B C 1
ATOM 1449 O O . SER B 1 4 ? -7.48 1.738 -11.445 1 34.59 4 SER B O 1
ATOM 1451 N N . ILE B 1 5 ? -5.656 0.92 -10.914 1 38.97 5 ILE B N 1
ATOM 1452 C CA . ILE B 1 5 ? -5.891 1.23 -9.508 1 38.97 5 ILE B CA 1
ATOM 1453 C C . ILE B 1 5 ? -5.793 2.738 -9.289 1 38.97 5 ILE B C 1
ATOM 1455 O O . ILE B 1 5 ? -4.785 3.359 -9.641 1 38.97 5 ILE B O 1
ATOM 1459 N N . ASN B 1 6 ? -6.828 3.32 -9.195 1 47.91 6 ASN B N 1
ATOM 1460 C CA . ASN B 1 6 ? -6.875 4.754 -8.922 1 47.91 6 ASN B CA 1
ATOM 1461 C C . ASN B 1 6 ? -6.113 5.102 -7.645 1 47.91 6 ASN B C 1
ATOM 1463 O O . ASN B 1 6 ? -6.125 4.336 -6.68 1 47.91 6 ASN B O 1
ATOM 1467 N N . PRO B 1 7 ? -5.031 5.914 -7.703 1 47.62 7 PRO B N 1
ATOM 1468 C CA . PRO B 1 7 ? -4.379 6.316 -6.453 1 47.62 7 PRO B CA 1
ATOM 1469 C C . PRO B 1 7 ? -5.371 6.559 -5.32 1 47.62 7 PRO B C 1
ATOM 1471 O O . PRO B 1 7 ? -6.547 6.836 -5.57 1 47.62 7 PRO B O 1
ATOM 1474 N N . PRO B 1 8 ? -4.84 6.211 -4.125 1 57.12 8 PRO B N 1
ATOM 1475 C CA . PRO B 1 8 ? -5.746 6.492 -3.008 1 57.12 8 PRO B CA 1
ATOM 1476 C C . PRO B 1 8 ? -6.379 7.879 -3.098 1 57.12 8 PRO B C 1
ATOM 1478 O O . PRO B 1 8 ? -5.727 8.836 -3.529 1 57.12 8 PRO B O 1
ATOM 1481 N N . LYS B 1 9 ? -7.559 7.922 -3.02 1 80.19 9 LYS B N 1
ATOM 1482 C CA . LYS B 1 9 ? -8.305 9.164 -2.842 1 80.19 9 LYS B CA 1
ATOM 1483 C C . LYS B 1 9 ? -8.438 9.516 -1.364 1 80.19 9 LYS B C 1
ATOM 1485 O O . LYS B 1 9 ? -8.305 8.648 -0.498 1 80.19 9 LYS B O 1
ATOM 1490 N N . GLY B 1 10 ? -8.188 10.742 -1.174 1 87.56 10 GLY B N 1
ATOM 1491 C CA . GLY B 1 10 ? -8.328 11.156 0.214 1 87.56 10 GLY B CA 1
ATOM 1492 C C . GLY B 1 10 ? -9.234 12.359 0.389 1 87.56 10 GLY B C 1
ATOM 1493 O O . GLY B 1 10 ? -9.414 13.148 -0.545 1 87.56 10 GLY B O 1
ATOM 1494 N N . TYR B 1 11 ? -9.852 12.375 1.517 1 92.94 11 TYR B N 1
ATOM 1495 C CA . TYR B 1 11 ? -10.711 13.477 1.925 1 92.94 11 TYR B CA 1
ATOM 1496 C C . TYR B 1 11 ? -10.234 14.086 3.238 1 92.94 11 TYR B C 1
ATOM 1498 O O . TYR B 1 11 ? -9.969 13.367 4.203 1 92.94 11 TYR B O 1
ATOM 1506 N N . PHE B 1 12 ? -10.117 15.477 3.135 1 96.81 12 PHE B N 1
ATOM 1507 C CA . PHE B 1 12 ? -9.602 16.234 4.273 1 96.81 12 PHE B CA 1
ATOM 1508 C C . PHE B 1 12 ? -10.656 17.203 4.797 1 96.81 12 PHE B C 1
ATOM 1510 O O . PHE B 1 12 ? -11.25 17.953 4.023 1 96.81 12 PHE B O 1
ATOM 1517 N N . LYS B 1 13 ? -10.906 17.141 6.133 1 97.5 13 LYS B N 1
ATOM 1518 C CA . LYS B 1 13 ? -11.781 18.094 6.816 1 97.5 13 LYS B CA 1
ATOM 1519 C C . LYS B 1 13 ? -11.109 18.656 8.062 1 97.5 13 LYS B C 1
ATOM 1521 O O . LYS B 1 13 ? -10.539 17.906 8.867 1 97.5 13 LYS B O 1
ATOM 1526 N N . ILE B 1 14 ? -11.156 19.953 8.18 1 98.19 14 ILE B N 1
ATOM 1527 C CA . ILE B 1 14 ? -10.664 20.625 9.383 1 98.19 14 ILE B CA 1
ATOM 1528 C C . ILE B 1 14 ? -11.75 21.516 9.953 1 98.19 14 ILE B C 1
ATOM 1530 O O . ILE B 1 14 ? -12.414 22.25 9.219 1 98.19 14 ILE B O 1
ATOM 1534 N N . GLU B 1 15 ? -11.906 21.406 11.281 1 97.88 15 GLU B N 1
ATOM 1535 C CA . GLU B 1 15 ? -12.938 22.156 11.992 1 97.88 15 GLU B CA 1
ATOM 1536 C C . GLU B 1 15 ? -12.352 22.844 13.227 1 97.88 15 GLU B C 1
ATOM 1538 O O . GLU B 1 15 ? -11.508 22.281 13.922 1 97.88 15 GLU B O 1
ATOM 1543 N N . LEU B 1 16 ? -12.836 24.062 13.445 1 97.06 16 LEU B N 1
ATOM 1544 C CA . LEU B 1 16 ? -12.609 24.766 14.703 1 97.06 16 LEU B CA 1
ATOM 1545 C C . LEU B 1 16 ? -13.852 24.688 15.594 1 97.06 16 LEU B C 1
ATOM 1547 O O . LEU B 1 16 ? -14.953 25.016 15.156 1 97.06 16 LEU B O 1
ATOM 1551 N N . LEU B 1 17 ? -13.641 24.203 16.797 1 97.31 17 LEU B N 1
ATOM 1552 C CA . LEU B 1 17 ? -14.719 24.109 17.781 1 97.31 17 LEU B CA 1
ATOM 1553 C C . LEU B 1 17 ? -14.492 25.078 18.938 1 97.31 17 LEU B C 1
ATOM 1555 O O . LEU B 1 17 ? -13.352 25.328 19.312 1 97.31 17 LEU B O 1
ATOM 1559 N N . ASP B 1 18 ? -15.523 25.562 19.531 1 96 18 ASP B N 1
ATOM 1560 C CA . ASP B 1 18 ? -15.383 26.344 20.766 1 96 18 ASP B CA 1
ATOM 1561 C C . ASP B 1 18 ? -15.219 25.422 21.969 1 96 18 ASP B C 1
ATOM 1563 O O . ASP B 1 18 ? -15.141 24.203 21.828 1 96 18 ASP B O 1
ATOM 1567 N N . LYS B 1 19 ? -15.172 25.984 23.125 1 92.06 19 LYS B N 1
ATOM 1568 C CA . LYS B 1 19 ? -14.891 25.234 24.344 1 92.06 19 LYS B CA 1
ATOM 1569 C C . LYS B 1 19 ? -16.031 24.281 24.672 1 92.06 19 LYS B C 1
ATOM 1571 O O . LYS B 1 19 ? -15.82 23.281 25.375 1 92.06 19 LYS B O 1
ATOM 1576 N N . ASP B 1 20 ? -17.203 24.609 24.172 1 94.62 20 ASP B N 1
ATOM 1577 C CA . ASP B 1 20 ? -18.375 23.766 24.391 1 94.62 20 ASP B CA 1
ATOM 1578 C C . ASP B 1 20 ? -18.531 22.734 23.281 1 94.62 20 ASP B C 1
ATOM 1580 O O . ASP B 1 20 ? -19.547 22.047 23.188 1 94.62 20 ASP B O 1
ATOM 1584 N N . ARG B 1 21 ? -17.547 22.703 22.25 1 95.31 21 ARG B N 1
ATOM 1585 C CA . ARG B 1 21 ? -17.422 21.719 21.172 1 95.31 21 ARG B CA 1
ATOM 1586 C C . ARG B 1 21 ? -18.453 21.969 20.078 1 95.31 21 ARG B C 1
ATOM 1588 O O . ARG B 1 21 ? -18.891 21.047 19.406 1 95.31 21 ARG B O 1
ATOM 1595 N N . ASN B 1 22 ? -18.875 23.25 20.078 1 96.38 22 ASN B N 1
ATOM 1596 C CA . ASN B 1 22 ? -19.641 23.656 18.906 1 96.38 22 ASN B CA 1
ATOM 1597 C C . ASN B 1 22 ? -18.719 24.016 17.734 1 96.38 22 ASN B C 1
ATOM 1599 O O . ASN B 1 22 ? -17.719 24.703 17.922 1 96.38 22 ASN B O 1
ATOM 1603 N N . VAL B 1 23 ? -19.141 23.516 16.578 1 96.44 23 VAL B N 1
ATOM 1604 C CA . VAL B 1 23 ? -18.328 23.828 15.398 1 96.44 23 VAL B CA 1
ATOM 1605 C C . VAL B 1 23 ? -18.531 25.297 15.008 1 96.44 23 VAL B C 1
ATOM 1607 O O . VAL B 1 23 ? -19.656 25.719 14.773 1 96.44 23 VAL B O 1
ATOM 1610 N N . ILE B 1 24 ? -17.453 26.031 14.93 1 94.12 24 ILE B N 1
ATOM 1611 C CA . ILE B 1 24 ? -17.578 27.438 14.617 1 94.12 24 ILE B CA 1
ATOM 1612 C C . ILE B 1 24 ? -17.031 27.703 13.211 1 94.12 24 ILE B C 1
ATOM 1614 O O . ILE B 1 24 ? -17.328 28.734 12.609 1 94.12 24 ILE B O 1
ATOM 1618 N N . ASP B 1 25 ? -16.266 26.828 12.664 1 93.5 25 ASP B N 1
ATOM 1619 C CA . ASP B 1 25 ? -15.711 26.922 11.312 1 93.5 25 ASP B CA 1
ATOM 1620 C C . ASP B 1 25 ? -15.352 25.547 10.758 1 93.5 25 ASP B C 1
ATOM 1622 O O . ASP B 1 25 ? -14.961 24.656 11.516 1 93.5 25 ASP B O 1
ATOM 1626 N N . THR B 1 26 ? -15.578 25.453 9.43 1 94.69 26 THR B N 1
ATOM 1627 C CA . THR B 1 26 ? -15.281 24.172 8.789 1 94.69 26 THR B CA 1
ATOM 1628 C C . THR B 1 26 ? -14.711 24.391 7.395 1 94.69 26 THR B C 1
ATOM 1630 O O . THR B 1 26 ? -15.109 25.328 6.691 1 94.69 26 THR B O 1
ATOM 1633 N N . PHE B 1 27 ? -13.789 23.547 7.059 1 93.38 27 PHE B N 1
ATOM 1634 C CA . PHE B 1 27 ? -13.211 23.453 5.719 1 93.38 27 PHE B CA 1
ATOM 1635 C C . PHE B 1 27 ? -13.047 21.984 5.312 1 93.38 27 PHE B C 1
ATOM 1637 O O . PHE B 1 27 ? -12.609 21.156 6.117 1 93.38 27 PHE B O 1
ATOM 1644 N N . GLU B 1 28 ? -13.477 21.609 4.059 1 92.06 28 GLU B N 1
ATOM 1645 C CA . GLU B 1 28 ? -13.289 20.25 3.566 1 92.06 28 GLU B CA 1
ATOM 1646 C C . GLU B 1 28 ? -12.922 20.25 2.084 1 92.06 28 GLU B C 1
ATOM 1648 O O . GLU B 1 28 ? -13.422 21.078 1.315 1 92.06 28 GLU B O 1
ATOM 1653 N N . LYS B 1 29 ? -12.008 19.375 1.732 1 91.25 29 LYS B N 1
ATOM 1654 C CA . LYS B 1 29 ? -11.539 19.234 0.357 1 91.25 29 LYS B CA 1
ATOM 1655 C C . LYS B 1 29 ? -10.836 17.891 0.16 1 91.25 29 LYS B C 1
ATOM 1657 O O . LYS B 1 29 ? -10.461 17.234 1.132 1 91.25 29 LYS B O 1
ATOM 1662 N N . HIS B 1 30 ? -10.68 17.578 -1.069 1 89.5 30 HIS B N 1
ATOM 1663 C CA . HIS B 1 30 ? -9.828 16.438 -1.369 1 89.5 30 HIS B CA 1
ATOM 1664 C C . HIS B 1 30 ? -8.367 16.734 -1.021 1 89.5 30 HIS B C 1
ATOM 1666 O O . HIS B 1 30 ? -7.918 17.875 -1.142 1 89.5 30 HIS B O 1
ATOM 1672 N N . ASN B 1 31 ? -7.66 15.672 -0.583 1 87.88 31 ASN B N 1
ATOM 1673 C CA . ASN B 1 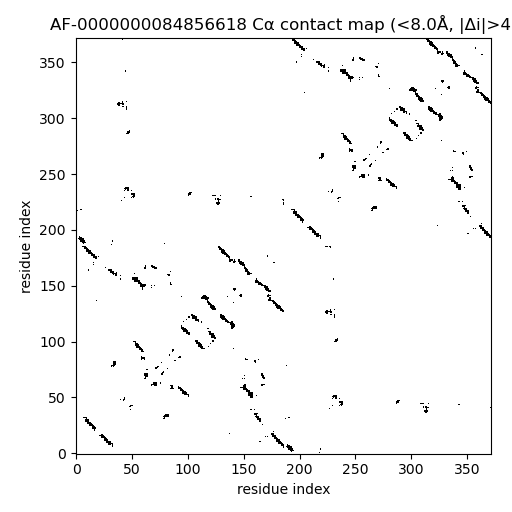31 ? -6.242 15.844 -0.291 1 87.88 31 ASN B CA 1
ATOM 1674 C C . ASN B 1 31 ? -5.379 15.57 -1.521 1 87.88 31 ASN B C 1
ATOM 1676 O O . ASN B 1 31 ? -5.898 15.211 -2.578 1 87.88 31 ASN B O 1
ATOM 1680 N N . LEU B 1 32 ? -4.113 15.969 -1.309 1 84 32 LEU B N 1
ATOM 1681 C CA . LEU B 1 32 ? -3.092 15.562 -2.266 1 84 32 LEU B CA 1
ATOM 1682 C C . LEU B 1 32 ? -2.328 14.344 -1.763 1 84 32 LEU B C 1
ATOM 1684 O O . LEU B 1 32 ? -1.648 14.414 -0.735 1 84 32 LEU B O 1
ATOM 1688 N N . VAL B 1 33 ? -2.477 13.273 -2.453 1 80.62 33 VAL B N 1
ATOM 1689 C CA . VAL B 1 33 ? -1.573 12.156 -2.215 1 80.62 33 VAL B CA 1
ATOM 1690 C C . VAL B 1 33 ? -0.249 12.391 -2.936 1 80.62 33 VAL B C 1
ATOM 1692 O O . VAL B 1 33 ? -0.23 12.672 -4.137 1 80.62 33 VAL B O 1
ATOM 1695 N N . VAL B 1 34 ? 0.818 12.242 -2.164 1 89.88 34 VAL B N 1
ATOM 1696 C CA . VAL B 1 34 ? 2.119 12.594 -2.723 1 89.88 34 VAL B CA 1
ATOM 1697 C C . VAL B 1 34 ? 2.814 11.344 -3.244 1 89.88 34 VAL B C 1
ATOM 1699 O O . VAL B 1 34 ? 2.457 10.227 -2.865 1 89.88 34 VAL B O 1
ATOM 1702 N N . ASN B 1 35 ? 3.857 11.547 -3.992 1 88.62 35 ASN B N 1
ATOM 1703 C CA . ASN B 1 35 ? 4.613 10.438 -4.574 1 88.62 35 ASN B CA 1
ATOM 1704 C C . ASN B 1 35 ? 5.34 9.633 -3.5 1 88.62 35 ASN B C 1
ATOM 1706 O O . ASN B 1 35 ? 5.602 8.445 -3.684 1 88.62 35 ASN B O 1
ATOM 1710 N N . GLY B 1 36 ? 5.582 10.266 -2.418 1 90.19 36 GLY B N 1
ATOM 1711 C CA . GLY B 1 36 ? 6.266 9.609 -1.315 1 90.19 36 GLY B CA 1
ATOM 1712 C C . GLY B 1 36 ? 5.48 8.453 -0.728 1 90.19 36 GLY B C 1
ATOM 1713 O O . GLY B 1 36 ? 6.039 7.605 -0.031 1 90.19 36 GLY B O 1
ATOM 1714 N N . SER B 1 37 ? 4.211 8.383 -0.995 1 93.69 37 SER B N 1
ATOM 1715 C CA . SER B 1 37 ? 3.387 7.293 -0.476 1 93.69 37 SER B CA 1
ATOM 1716 C C . SER B 1 37 ? 3.703 5.977 -1.177 1 93.69 37 SER B C 1
ATOM 1718 O O . SER B 1 37 ? 3.59 4.902 -0.578 1 93.69 37 SER B O 1
ATOM 1720 N N . ARG B 1 38 ? 4.164 6.051 -2.396 1 92.25 38 ARG B N 1
ATOM 1721 C CA . ARG B 1 38 ? 4.328 4.867 -3.236 1 92.25 38 ARG B CA 1
ATOM 1722 C C . ARG B 1 38 ? 5.477 3.998 -2.738 1 92.25 38 ARG B C 1
ATOM 1724 O O . ARG B 1 38 ? 5.312 2.793 -2.541 1 92.25 38 ARG B O 1
ATOM 1731 N N . PRO B 1 39 ? 6.633 4.613 -2.463 1 95 39 PRO B N 1
ATOM 1732 C CA . PRO B 1 39 ? 7.707 3.799 -1.89 1 95 39 PRO B CA 1
ATOM 1733 C C . PRO B 1 39 ? 7.344 3.223 -0.523 1 95 39 PRO B C 1
ATOM 1735 O O . PRO B 1 39 ? 7.797 2.131 -0.17 1 95 39 PRO B O 1
ATOM 1738 N N . VAL B 1 40 ? 6.566 3.906 0.245 1 95.75 40 VAL B N 1
ATOM 1739 C CA . VAL B 1 40 ? 6.133 3.418 1.549 1 95.75 40 VAL B CA 1
ATOM 1740 C C . VAL B 1 40 ? 5.301 2.148 1.375 1 95.75 40 VAL B C 1
ATOM 1742 O O . VAL B 1 40 ? 5.566 1.132 2.021 1 95.75 40 VAL B O 1
ATOM 1745 N N . LEU B 1 41 ? 4.406 2.162 0.462 1 94.81 41 LEU B N 1
ATOM 1746 C CA . LEU B 1 41 ? 3.545 1.014 0.207 1 94.81 41 LEU B CA 1
ATOM 1747 C C . LEU B 1 41 ? 4.352 -0.164 -0.329 1 94.81 41 LEU B C 1
ATOM 1749 O O . LEU B 1 41 ? 4.168 -1.301 0.11 1 94.81 41 LEU B O 1
ATOM 1753 N N . ALA B 1 42 ? 5.23 0.12 -1.243 1 95.44 42 ALA B N 1
ATOM 1754 C CA . ALA B 1 42 ? 6.082 -0.936 -1.792 1 95.44 42 ALA B CA 1
ATOM 1755 C C . ALA B 1 42 ? 6.918 -1.59 -0.698 1 95.44 42 ALA B C 1
ATOM 1757 O O . ALA B 1 42 ? 7.023 -2.816 -0.638 1 95.44 42 ALA B O 1
ATOM 1758 N N . SER B 1 43 ? 7.457 -0.752 0.135 1 97.19 43 SER B N 1
ATOM 1759 C CA . SER B 1 43 ? 8.305 -1.254 1.211 1 97.19 43 SER B CA 1
ATOM 1760 C C . SER B 1 43 ? 7.52 -2.16 2.154 1 97.19 43 SER B C 1
ATOM 1762 O O . SER B 1 43 ? 8.039 -3.178 2.621 1 97.19 43 SER B O 1
ATOM 1764 N N . HIS B 1 44 ? 6.289 -1.831 2.422 1 96.88 44 HIS B N 1
ATOM 1765 C CA . HIS B 1 44 ? 5.438 -2.666 3.26 1 96.88 44 HIS B CA 1
ATOM 1766 C C . HIS B 1 44 ? 5.191 -4.027 2.613 1 96.88 44 HIS B C 1
ATOM 1768 O O . HIS B 1 44 ? 5.355 -5.062 3.26 1 96.88 44 HIS B O 1
ATOM 1774 N N . MET B 1 45 ? 4.902 -4.02 1.316 1 96.19 45 MET B N 1
ATOM 1775 C CA . MET B 1 45 ? 4.52 -5.258 0.64 1 96.19 45 MET B CA 1
ATOM 1776 C C . MET B 1 45 ? 5.742 -6.129 0.372 1 96.19 45 MET B C 1
ATOM 1778 O O . MET B 1 45 ? 5.625 -7.352 0.249 1 96.19 45 MET B O 1
ATOM 1782 N N . ALA B 1 46 ? 6.926 -5.492 0.357 1 97.88 46 ALA B N 1
ATOM 1783 C CA . ALA B 1 46 ? 8.172 -6.23 0.188 1 97.88 46 ALA B CA 1
ATOM 1784 C C . ALA B 1 46 ? 8.68 -6.77 1.524 1 97.88 46 ALA B C 1
ATOM 1786 O O . ALA B 1 46 ? 9.664 -7.512 1.57 1 97.88 46 ALA B O 1
ATOM 1787 N N . GLY B 1 47 ? 8.055 -6.383 2.619 1 96.81 47 GLY B N 1
ATOM 1788 C CA . GLY B 1 47 ? 8.484 -6.801 3.943 1 96.81 47 GLY B CA 1
ATOM 1789 C C . GLY B 1 47 ? 9.656 -5.992 4.477 1 96.81 47 GLY B C 1
ATOM 1790 O O . GLY B 1 47 ? 10.375 -6.445 5.367 1 96.81 47 GLY B O 1
ATOM 1791 N N . ARG B 1 48 ? 9.852 -4.777 3.918 1 97.12 48 ARG B N 1
ATOM 1792 C CA . ARG B 1 48 ? 10.984 -3.949 4.309 1 97.12 48 ARG B CA 1
ATOM 1793 C C . ARG B 1 48 ? 10.617 -3.023 5.465 1 97.12 48 ARG B C 1
ATOM 1795 O O . ARG B 1 48 ? 11.484 -2.609 6.238 1 97.12 48 ARG B O 1
ATOM 1802 N N . SER B 1 49 ? 9.391 -2.613 5.523 1 95.62 49 SER B N 1
ATOM 1803 C CA . SER B 1 49 ? 8.906 -1.717 6.566 1 95.62 49 SER B CA 1
ATOM 1804 C C . SER B 1 49 ? 7.527 -2.139 7.059 1 95.62 49 SER B C 1
ATOM 1806 O O . SER B 1 49 ? 6.75 -2.73 6.309 1 95.62 49 SER B O 1
ATOM 1808 N N . THR B 1 50 ? 7.281 -1.857 8.273 1 95.94 50 THR B N 1
ATOM 1809 C CA . THR B 1 50 ? 5.957 -2.072 8.852 1 95.94 50 THR B CA 1
ATOM 1810 C C . THR B 1 50 ? 5.426 -0.786 9.477 1 95.94 50 THR B C 1
ATOM 1812 O O . THR B 1 50 ? 4.453 -0.815 10.234 1 95.94 50 THR B O 1
ATOM 1815 N N . THR B 1 51 ? 6.07 0.369 9.164 1 97.19 51 THR B N 1
ATOM 1816 C CA . THR B 1 51 ? 5.688 1.633 9.789 1 97.19 51 THR B CA 1
ATOM 1817 C C . THR B 1 51 ? 4.414 2.182 9.156 1 97.19 51 THR B C 1
ATOM 1819 O O . THR B 1 51 ? 4.414 2.586 7.988 1 97.19 51 THR B O 1
ATOM 1822 N N . PRO B 1 52 ? 3.291 2.223 9.836 1 98.12 52 PRO B N 1
ATOM 1823 C CA . PRO B 1 52 ? 2.047 2.785 9.305 1 98.12 52 PRO B CA 1
ATOM 1824 C C . PRO B 1 52 ? 2.016 4.312 9.367 1 98.12 52 PRO B C 1
ATOM 1826 O O . PRO B 1 52 ? 3 4.938 9.766 1 98.12 52 PRO B O 1
ATOM 1829 N N . VAL B 1 53 ? 0.953 4.93 8.953 1 98 53 VAL B N 1
ATOM 1830 C CA . VAL B 1 53 ? 0.743 6.348 9.219 1 98 53 VAL B CA 1
ATOM 1831 C C . VAL B 1 53 ? 0.668 6.594 10.719 1 98 53 VAL B C 1
ATOM 1833 O O . VAL B 1 53 ? -0.145 5.98 11.414 1 98 53 VAL B O 1
ATOM 1836 N N . ASN B 1 54 ? 1.6 7.414 11.18 1 98.25 54 ASN B N 1
ATOM 1837 C CA . ASN B 1 54 ? 1.702 7.52 12.633 1 98.25 54 ASN B CA 1
ATOM 1838 C C . ASN B 1 54 ? 2.018 8.945 13.07 1 98.25 54 ASN B C 1
ATOM 1840 O O . ASN B 1 54 ? 2.469 9.172 14.195 1 98.25 54 ASN B O 1
ATOM 1844 N N . LYS B 1 55 ? 1.792 9.867 12.133 1 97.56 55 LYS B N 1
ATOM 1845 C CA . LYS B 1 55 ? 2.156 11.242 12.484 1 97.56 55 LYS B CA 1
ATOM 1846 C C . LYS B 1 55 ? 1.322 12.25 11.695 1 97.56 55 LYS B C 1
ATOM 1848 O O . LYS B 1 55 ? 1.14 12.102 10.484 1 97.56 55 LYS B O 1
ATOM 1853 N N . LEU B 1 56 ? 0.756 13.18 12.43 1 97.88 56 LEU B N 1
ATOM 1854 C CA . LEU B 1 56 ? 0.201 14.391 11.844 1 97.88 56 LEU B CA 1
ATOM 1855 C C . LEU B 1 56 ? 1.136 15.578 12.062 1 97.88 56 LEU B C 1
ATOM 1857 O O . LEU B 1 56 ? 1.664 15.766 13.164 1 97.88 56 LEU B O 1
ATOM 1861 N N . VAL B 1 57 ? 1.267 16.375 11.039 1 97.81 57 VAL B N 1
ATOM 1862 C CA . VAL B 1 57 ? 2.006 17.625 11.148 1 97.81 57 VAL B CA 1
ATOM 1863 C C . VAL B 1 57 ? 1.147 18.781 10.641 1 97.81 57 VAL B C 1
ATOM 1865 O O . VAL B 1 57 ? 0.562 18.688 9.555 1 97.81 57 VAL B O 1
ATOM 1868 N N . LEU B 1 58 ? 0.99 19.766 11.438 1 97.25 58 LEU B N 1
ATOM 1869 C CA . LEU B 1 58 ? 0.368 21.016 11.039 1 97.25 58 LEU B CA 1
ATOM 1870 C C . LEU B 1 58 ? 1.423 22.094 10.789 1 97.25 58 LEU B C 1
ATOM 1872 O O . LEU B 1 58 ? 2.398 22.188 11.539 1 97.25 58 LEU B O 1
ATOM 1876 N N . GLY B 1 59 ? 1.238 22.844 9.695 1 97.75 59 GLY B N 1
ATOM 1877 C CA . GLY B 1 59 ? 2.199 23.875 9.352 1 97.75 59 GLY B CA 1
ATOM 1878 C C . GLY B 1 59 ? 1.551 25.219 9.047 1 97.75 59 GLY B C 1
ATOM 1879 O O . GLY B 1 59 ? 0.328 25.312 8.93 1 97.75 59 GLY B O 1
ATOM 1880 N N . THR B 1 60 ? 2.387 26.25 8.898 1 97.44 60 THR B N 1
ATOM 1881 C CA . THR B 1 60 ? 1.905 27.625 8.82 1 97.44 60 THR B CA 1
ATOM 1882 C C . THR B 1 60 ? 2.279 28.266 7.488 1 97.44 60 THR B C 1
ATOM 1884 O O . THR B 1 60 ? 2.123 29.469 7.305 1 97.44 60 THR B O 1
ATOM 1887 N N . ARG B 1 61 ? 2.697 27.484 6.547 1 98.12 61 ARG B N 1
ATOM 1888 C CA . ARG B 1 61 ? 3.23 28.078 5.328 1 98.12 61 ARG B CA 1
ATOM 1889 C C . ARG B 1 61 ? 2.541 27.516 4.09 1 98.12 61 ARG B C 1
ATOM 1891 O O . ARG B 1 61 ? 3.123 27.5 3.006 1 98.12 61 ARG B O 1
ATOM 1898 N N . GLY B 1 62 ? 1.333 27.062 4.281 1 98.06 62 GLY B N 1
ATOM 1899 C CA . GLY B 1 62 ? 0.561 26.531 3.166 1 98.06 62 GLY B CA 1
ATOM 1900 C C . GLY B 1 62 ? -0.167 27.609 2.383 1 98.06 62 GLY B C 1
ATOM 1901 O O . GLY B 1 62 ? -1.129 27.328 1.668 1 98.06 62 GLY B O 1
ATOM 1902 N N . HIS B 1 63 ? 0.242 28.859 2.5 1 97.69 63 HIS B N 1
ATOM 1903 C CA . HIS B 1 63 ? -0.447 29.984 1.877 1 97.69 63 HIS B CA 1
ATOM 1904 C C . HIS B 1 63 ? 0.474 30.734 0.92 1 97.69 63 HIS B C 1
ATOM 1906 O O . HIS B 1 63 ? 1.698 30.594 0.998 1 97.69 63 HIS B O 1
ATOM 1912 N N . ILE B 1 64 ? -0.163 31.484 0.032 1 96.94 64 ILE B N 1
ATOM 1913 C CA . ILE B 1 64 ? 0.59 32.219 -0.972 1 96.94 64 ILE B CA 1
ATOM 1914 C C . ILE B 1 64 ? 1.118 33.531 -0.365 1 96.94 64 ILE B C 1
ATOM 1916 O O . ILE B 1 64 ? 0.34 34.375 0.078 1 96.94 64 ILE B O 1
ATOM 1920 N N . GLY B 1 65 ? 2.422 33.688 -0.411 1 93.81 65 GLY B N 1
ATOM 1921 C CA . GLY B 1 65 ? 3.012 34.875 0.148 1 93.81 65 GLY B CA 1
ATOM 1922 C C . GLY B 1 65 ? 2.588 35.125 1.581 1 93.81 65 GLY B C 1
ATOM 1923 O O . GLY B 1 65 ? 2.684 34.25 2.434 1 93.81 65 GLY B O 1
ATOM 1924 N N . ASN B 1 66 ? 2.068 36.406 1.812 1 94.62 66 ASN B N 1
ATOM 1925 C CA . ASN B 1 66 ? 1.664 36.781 3.164 1 94.62 66 ASN B CA 1
ATOM 1926 C C . ASN B 1 66 ? 0.15 36.688 3.336 1 94.62 66 ASN B C 1
ATOM 1928 O O . ASN B 1 66 ? -0.379 37.094 4.383 1 94.62 66 ASN B O 1
ATOM 1932 N N . ASN B 1 67 ? -0.501 36.125 2.32 1 96.44 67 ASN B N 1
ATOM 1933 C CA . ASN B 1 67 ? -1.955 36.031 2.398 1 96.44 67 ASN B CA 1
ATOM 1934 C C . ASN B 1 67 ? -2.391 34.688 2.98 1 96.44 67 ASN B C 1
ATOM 1936 O O . ASN B 1 67 ? -2.535 33.719 2.248 1 96.44 67 ASN B O 1
ATOM 1940 N N . LEU B 1 68 ? -2.74 34.594 4.172 1 96.5 68 LEU B N 1
ATOM 1941 C CA . LEU B 1 68 ? -3.062 33.406 4.91 1 96.5 68 LEU B CA 1
ATOM 1942 C C . LEU B 1 68 ? -4.379 32.781 4.426 1 96.5 68 LEU B C 1
ATOM 1944 O O . LEU B 1 68 ? -4.695 31.641 4.734 1 96.5 68 LEU B O 1
ATOM 1948 N N . MET B 1 69 ? -5.105 33.562 3.674 1 96.62 69 MET B N 1
ATOM 1949 C CA . MET B 1 69 ? -6.418 33.094 3.229 1 96.62 69 MET B CA 1
ATOM 1950 C C . MET B 1 69 ? -6.324 32.438 1.866 1 96.62 69 MET B C 1
ATOM 1952 O O . MET B 1 69 ? -7.312 31.875 1.369 1 96.62 69 MET B O 1
ATOM 1956 N N . MET B 1 70 ? -5.125 32.406 1.293 1 97.12 70 MET B N 1
ATOM 1957 C CA . MET B 1 70 ? -4.953 31.859 -0.046 1 97.12 70 MET B CA 1
ATOM 1958 C C . MET B 1 70 ? -4.012 30.656 -0.019 1 97.12 70 MET B C 1
ATOM 1960 O O . MET B 1 70 ? -2.791 30.828 -0.056 1 97.12 70 MET B O 1
ATOM 1964 N N . PRO B 1 71 ? -4.582 29.5 -0.029 1 97 71 PRO B N 1
ATOM 1965 C CA . PRO B 1 71 ? -3.738 28.297 -0.009 1 97 71 PRO B CA 1
ATOM 1966 C C . PRO B 1 71 ? -2.879 28.172 -1.265 1 97 71 PRO B C 1
ATOM 1968 O O . PRO B 1 71 ? -3.32 28.516 -2.359 1 97 71 PRO B O 1
ATOM 1971 N N . LYS B 1 72 ? -1.736 27.656 -1.071 1 96.62 72 LYS B N 1
ATOM 1972 C CA . LYS B 1 72 ? -0.836 27.391 -2.189 1 96.62 72 LYS B CA 1
ATOM 1973 C C . LYS B 1 72 ? -1.45 26.391 -3.162 1 96.62 72 LYS B C 1
ATOM 1975 O O . LYS B 1 72 ? -2.102 25.422 -2.744 1 96.62 72 LYS B O 1
ATOM 1980 N N . THR B 1 73 ? -1.152 26.578 -4.438 1 92.25 73 THR B N 1
ATOM 1981 C CA . THR B 1 73 ? -1.613 25.734 -5.539 1 92.25 73 THR B CA 1
ATOM 1982 C C . THR B 1 73 ? -0.437 25.047 -6.219 1 92.25 73 THR B C 1
ATOM 1984 O O . THR B 1 73 ? 0.699 25.125 -5.746 1 92.25 73 THR B O 1
ATOM 1987 N N . ALA B 1 74 ? -0.814 24.391 -7.328 1 88.94 74 ALA B N 1
ATOM 1988 C CA . ALA B 1 74 ? 0.247 23.719 -8.078 1 88.94 74 ALA B CA 1
ATOM 1989 C C . ALA B 1 74 ? 1.276 24.734 -8.586 1 88.94 74 ALA B C 1
ATOM 1991 O O . ALA B 1 74 ? 2.457 24.406 -8.727 1 88.94 74 ALA B O 1
ATOM 1992 N N . ASN B 1 75 ? 0.908 25.953 -8.773 1 88.88 75 ASN B N 1
ATOM 1993 C CA . ASN B 1 75 ? 1.803 27.016 -9.227 1 88.88 75 ASN B CA 1
ATOM 1994 C C . ASN B 1 75 ? 2.797 27.422 -8.141 1 88.88 75 ASN B C 1
ATOM 1996 O O . ASN B 1 75 ? 3.84 28 -8.43 1 88.88 75 ASN B O 1
ATOM 2000 N N . GLU B 1 76 ? 2.465 27.062 -6.926 1 89.62 76 GLU B N 1
ATOM 2001 C CA . GLU B 1 76 ? 3.332 27.391 -5.797 1 89.62 76 GLU B CA 1
ATOM 2002 C C . GLU B 1 76 ? 4.047 26.141 -5.277 1 89.62 76 GLU B C 1
ATOM 2004 O O . GLU B 1 76 ? 4.566 26.141 -4.16 1 89.62 76 GLU B O 1
ATOM 2009 N N . GLY B 1 77 ? 4.016 25.094 -6.066 1 89.62 77 GLY B N 1
ATOM 2010 C CA . GLY B 1 77 ? 4.793 23.922 -5.691 1 89.62 77 GLY B CA 1
ATOM 2011 C C . GLY B 1 77 ? 3.973 22.859 -4.984 1 89.62 77 GLY B C 1
ATOM 2012 O O . GLY B 1 77 ? 4.516 21.859 -4.52 1 89.62 77 GLY B O 1
ATOM 2013 N N . PHE B 1 78 ? 2.67 23.188 -4.832 1 93.19 78 PHE B N 1
ATOM 2014 C CA . PHE B 1 78 ? 1.813 22.156 -4.262 1 93.19 78 PHE B CA 1
ATOM 2015 C C . PHE B 1 78 ? 1.544 21.047 -5.281 1 93.19 78 PHE B C 1
ATOM 2017 O O . PHE B 1 78 ? 0.504 21.047 -5.945 1 93.19 78 PHE B O 1
ATOM 2024 N N . THR B 1 79 ? 2.588 20.094 -5.293 1 91.5 79 THR B N 1
ATOM 2025 C CA . THR B 1 79 ? 2.566 18.984 -6.25 1 91.5 79 THR B CA 1
ATOM 2026 C C . THR B 1 79 ? 2.801 17.656 -5.543 1 91.5 79 THR B C 1
ATOM 2028 O O . THR B 1 79 ? 3.248 17.625 -4.395 1 91.5 79 THR B O 1
ATOM 2031 N N . ALA B 1 80 ? 2.588 16.656 -6.336 1 90.25 80 ALA B N 1
ATOM 2032 C CA . ALA B 1 80 ? 2.734 15.312 -5.793 1 90.25 80 ALA B CA 1
ATOM 2033 C C . ALA B 1 80 ? 4.195 15 -5.484 1 90.25 80 ALA B C 1
ATOM 2035 O O . ALA B 1 80 ? 4.496 14.031 -4.789 1 90.25 80 ALA B O 1
ATOM 2036 N N . ALA B 1 81 ? 5.141 15.828 -5.875 1 92.75 81 ALA B N 1
ATOM 2037 C CA . ALA B 1 81 ? 6.562 15.562 -5.688 1 92.75 81 ALA B CA 1
ATOM 2038 C C . ALA B 1 81 ? 7.027 16 -4.305 1 92.75 81 ALA B C 1
ATOM 2040 O O . ALA B 1 81 ? 8.156 15.727 -3.904 1 92.75 81 ALA B O 1
ATOM 2041 N N . ARG B 1 82 ? 6.152 16.625 -3.604 1 94.75 82 ARG B N 1
ATOM 2042 C CA . ARG B 1 82 ? 6.539 17.125 -2.287 1 94.75 82 ARG B CA 1
ATOM 2043 C C . ARG B 1 82 ? 6.887 15.969 -1.35 1 94.75 82 ARG B C 1
ATOM 2045 O O . ARG B 1 82 ? 6.215 14.93 -1.357 1 94.75 82 ARG B O 1
ATOM 2052 N N . THR B 1 83 ? 7.918 16.266 -0.468 1 96.44 83 THR B N 1
ATOM 2053 C CA . THR B 1 83 ? 8.359 15.234 0.471 1 96.44 83 THR B CA 1
ATOM 2054 C C . THR B 1 83 ? 8.18 15.711 1.911 1 96.44 83 THR B C 1
ATOM 2056 O O . THR B 1 83 ? 8.391 14.938 2.854 1 96.44 83 THR B O 1
ATOM 2059 N N . GLN B 1 84 ? 7.867 16.953 2.057 1 97.5 84 GLN B N 1
ATOM 2060 C CA . GLN B 1 84 ? 7.605 17.547 3.361 1 97.5 84 GLN B CA 1
ATOM 2061 C C . GLN B 1 84 ? 6.68 18.75 3.234 1 97.5 84 GLN B C 1
ATOM 2063 O O . GLN B 1 84 ? 6.426 19.234 2.129 1 97.5 84 GLN B O 1
ATOM 2068 N N . LEU B 1 85 ? 6.117 19.219 4.332 1 98 85 LEU B N 1
ATOM 2069 C CA . LEU B 1 85 ? 5.289 20.422 4.328 1 98 85 LEU B CA 1
ATOM 2070 C C . LEU B 1 85 ? 6.129 21.656 4.008 1 98 85 LEU B C 1
ATOM 2072 O O . LEU B 1 85 ? 7.348 21.641 4.18 1 98 85 LEU B O 1
ATOM 2076 N N . PHE B 1 86 ? 5.449 22.703 3.6 1 98.06 86 PHE B N 1
ATOM 2077 C CA . PHE B 1 86 ? 6.129 23.953 3.271 1 98.06 86 PHE B CA 1
ATOM 2078 C C . PHE B 1 86 ? 6.809 24.531 4.504 1 98.06 86 PHE B C 1
ATOM 2080 O O . PHE B 1 86 ? 7.945 25 4.426 1 98.06 86 PHE B O 1
ATOM 2087 N N . ALA B 1 87 ? 6.148 24.531 5.602 1 97.75 87 ALA B N 1
ATOM 2088 C CA . ALA B 1 87 ? 6.707 25.062 6.84 1 97.75 87 ALA B CA 1
ATOM 2089 C C . ALA B 1 87 ? 7.973 24.312 7.242 1 97.75 87 ALA B C 1
ATOM 2091 O O . ALA B 1 87 ? 8.938 24.922 7.723 1 97.75 87 ALA B O 1
ATOM 2092 N N . GLU B 1 88 ? 7.926 23 7.102 1 97.19 88 GLU B N 1
ATOM 2093 C CA . GLU B 1 88 ? 9.117 22.203 7.383 1 97.19 88 GLU B CA 1
ATOM 2094 C C . GLU B 1 88 ? 10.273 22.609 6.465 1 97.19 88 GLU B C 1
ATOM 2096 O O . GLU B 1 88 ? 11.398 22.797 6.918 1 97.19 88 GLU B O 1
ATOM 2101 N N . GLU B 1 89 ? 9.992 22.75 5.23 1 96.44 89 GLU B N 1
ATOM 2102 C CA . GLU B 1 89 ? 11 23.109 4.238 1 96.44 89 GLU B CA 1
ATOM 2103 C C . GLU B 1 89 ? 11.602 24.484 4.539 1 96.44 89 GLU B C 1
ATOM 2105 O O . GLU B 1 89 ? 12.805 24.703 4.359 1 96.44 89 GLU B O 1
ATOM 2110 N N . GLU B 1 90 ? 10.805 25.359 5.039 1 96.38 90 GLU B N 1
ATOM 2111 C CA . GLU B 1 90 ? 11.227 26.75 5.27 1 96.38 90 GLU B CA 1
ATOM 2112 C C . GLU B 1 90 ? 11.75 26.938 6.691 1 96.38 90 GLU B C 1
ATOM 2114 O O . GLU B 1 90 ? 12.188 28.016 7.059 1 96.38 90 GLU B O 1
ATOM 2119 N N . GLY B 1 91 ? 11.711 25.906 7.492 1 96.5 91 GLY B N 1
ATOM 2120 C CA . GLY B 1 91 ? 12.172 25.984 8.867 1 96.5 91 GLY B CA 1
ATOM 2121 C C . GLY B 1 91 ? 11.242 26.781 9.766 1 96.5 91 GLY B C 1
ATOM 2122 O O . GLY B 1 91 ? 11.688 27.438 10.711 1 96.5 91 GLY B O 1
ATOM 2123 N N . GLU B 1 92 ? 9.992 26.844 9.398 1 95.25 92 GLU B N 1
ATOM 2124 C CA . GLU B 1 92 ? 8.984 27.562 10.172 1 95.25 92 GLU B CA 1
ATOM 2125 C C . GLU B 1 92 ? 8.266 26.625 11.141 1 95.25 92 GLU B C 1
ATOM 2127 O O . GLU B 1 92 ? 8.484 25.422 11.133 1 95.25 92 GLU B O 1
ATOM 2132 N N . PHE B 1 93 ? 7.488 27.156 11.953 1 93.31 93 PHE B N 1
ATOM 2133 C CA . PHE B 1 93 ? 6.832 26.422 13.023 1 93.31 93 PHE B CA 1
ATOM 2134 C C . PHE B 1 93 ? 5.957 25.312 12.461 1 93.31 93 PHE B C 1
ATOM 2136 O O . PHE B 1 93 ? 5.188 25.547 11.523 1 93.31 93 PHE B O 1
ATOM 2143 N N . CYS B 1 94 ? 6.098 24.141 13.039 1 95 94 CYS B N 1
ATOM 2144 C CA . CYS B 1 94 ? 5.215 23 12.828 1 95 94 CYS B CA 1
ATOM 2145 C C . CYS B 1 94 ? 4.789 22.391 14.156 1 95 94 CYS B C 1
ATOM 2147 O O . CYS B 1 94 ? 5.555 22.391 15.125 1 95 94 CYS B O 1
ATOM 2149 N N . TYR B 1 95 ? 3.582 21.969 14.203 1 94.94 95 TYR B N 1
ATOM 2150 C CA . TYR B 1 95 ? 3.09 21.203 15.344 1 94.94 95 TYR B CA 1
ATOM 2151 C C . TYR B 1 95 ? 2.969 19.719 14.984 1 94.94 95 TYR B C 1
ATOM 2153 O O . TYR B 1 95 ? 2.361 19.375 13.977 1 94.94 95 TYR B O 1
ATOM 2161 N N . HIS B 1 96 ? 3.557 18.859 15.844 1 95.88 96 HIS B N 1
ATOM 2162 C CA . HIS B 1 96 ? 3.594 17.422 15.562 1 95.88 96 HIS B CA 1
ATOM 2163 C C . HIS B 1 96 ? 2.73 16.656 16.562 1 95.88 96 HIS B C 1
ATOM 2165 O O . HIS B 1 96 ? 2.801 16.891 17.766 1 95.88 96 HIS B O 1
ATOM 2171 N N . VAL B 1 97 ? 1.922 15.82 16.031 1 96.62 97 VAL B N 1
ATOM 2172 C CA . VAL B 1 97 ? 1.245 14.805 16.828 1 96.62 97 VAL B CA 1
ATOM 2173 C C . VAL B 1 97 ? 1.692 13.414 16.375 1 96.62 97 VAL B C 1
ATOM 2175 O O . VAL B 1 97 ? 1.273 12.938 15.328 1 96.62 97 VAL B O 1
ATOM 2178 N N . ASN B 1 98 ? 2.559 12.766 17.172 1 96.81 98 ASN B N 1
ATOM 2179 C CA . ASN B 1 98 ? 2.959 11.391 16.922 1 96.81 98 ASN B CA 1
ATOM 2180 C C . ASN B 1 98 ? 2.074 10.398 17.672 1 96.81 98 ASN B C 1
ATOM 2182 O O . ASN B 1 98 ? 1.73 10.625 18.828 1 96.81 98 ASN B O 1
ATOM 2186 N N . PHE B 1 99 ? 1.724 9.336 17 1 97.19 99 PHE B N 1
ATOM 2187 C CA . PHE B 1 99 ? 0.838 8.375 17.641 1 97.19 99 PHE B CA 1
ATOM 2188 C C . PHE B 1 99 ? 1.135 6.961 17.156 1 97.19 99 PHE B C 1
ATOM 2190 O O . PHE B 1 99 ? 1.779 6.777 16.125 1 97.19 99 PHE B O 1
ATOM 2197 N N . THR B 1 100 ? 0.802 5.961 17.938 1 96.88 100 THR B N 1
ATOM 2198 C CA . THR B 1 100 ? 0.775 4.551 17.562 1 96.88 100 THR B CA 1
ATOM 2199 C C . THR B 1 100 ? -0.654 4.094 17.281 1 96.88 100 THR B C 1
ATOM 2201 O O . THR B 1 100 ? -1.5 4.102 18.188 1 96.88 100 THR B O 1
ATOM 2204 N N . PRO B 1 101 ? -0.86 3.787 15.977 1 97.12 101 PRO B N 1
ATOM 2205 C CA . PRO B 1 101 ? -2.227 3.334 15.703 1 97.12 101 PRO B CA 1
ATOM 2206 C C . PRO B 1 101 ? -2.598 2.076 16.484 1 97.12 101 PRO B C 1
ATOM 2208 O O . PRO B 1 101 ? -1.732 1.242 16.766 1 97.12 101 PRO B O 1
ATOM 2211 N N . PRO B 1 102 ? -3.926 2.021 16.797 1 96.06 102 PRO B N 1
ATOM 2212 C CA . PRO B 1 102 ? -4.383 0.82 17.5 1 96.06 102 PRO B CA 1
ATOM 2213 C C . PRO B 1 102 ? -4.531 -0.384 16.562 1 96.06 102 PRO B C 1
ATOM 2215 O O . PRO B 1 102 ? -4.633 -0.22 15.344 1 96.06 102 PRO B O 1
ATOM 2218 N N . GLN B 1 103 ? -4.605 -1.575 17.109 1 94.12 103 GLN B N 1
ATOM 2219 C CA . GLN B 1 103 ? -4.73 -2.809 16.344 1 94.12 103 GLN B CA 1
ATOM 2220 C C . GLN B 1 103 ? -6.176 -3.039 15.906 1 94.12 103 GLN B C 1
ATOM 2222 O O . GLN B 1 103 ? -6.453 -3.949 15.125 1 94.12 103 GLN B O 1
ATOM 2227 N N . SER B 1 104 ? -7.102 -2.303 16.5 1 96.56 104 SER B N 1
ATOM 2228 C CA . SER B 1 104 ? -8.508 -2.262 16.125 1 96.56 104 SER B CA 1
ATOM 2229 C C . SER B 1 104 ? -9.047 -0.834 16.141 1 96.56 104 SER B C 1
ATOM 2231 O O . SER B 1 104 ? -8.359 0.087 16.594 1 96.56 104 SER B O 1
ATOM 2233 N N . ASP B 1 105 ? -10.219 -0.649 15.602 1 97.75 105 ASP B N 1
ATOM 2234 C CA . ASP B 1 105 ? -10.805 0.689 15.57 1 97.75 105 ASP B CA 1
ATOM 2235 C C . ASP B 1 105 ? -10.867 1.295 16.969 1 97.75 105 ASP B C 1
ATOM 2237 O O . ASP B 1 105 ? -11.25 0.618 17.922 1 97.75 105 ASP B O 1
ATOM 2241 N N . GLY B 1 106 ? -10.367 2.492 17.094 1 97.69 106 GLY B N 1
ATOM 2242 C CA . GLY B 1 106 ? -10.398 3.143 18.391 1 97.69 106 GLY B CA 1
ATOM 2243 C C . GLY B 1 106 ? -9.312 4.188 18.562 1 97.69 106 GLY B C 1
ATOM 2244 O O . GLY B 1 106 ? -8.805 4.73 17.578 1 97.69 106 GLY B O 1
ATOM 2245 N N . GLN B 1 107 ? -9.031 4.469 19.797 1 97.25 107 GLN B N 1
ATOM 2246 C CA . GLN B 1 107 ? -8.094 5.531 20.156 1 97.25 107 GLN B CA 1
ATOM 2247 C C . GLN B 1 107 ? -6.648 5.066 19.984 1 97.25 107 GLN B C 1
ATO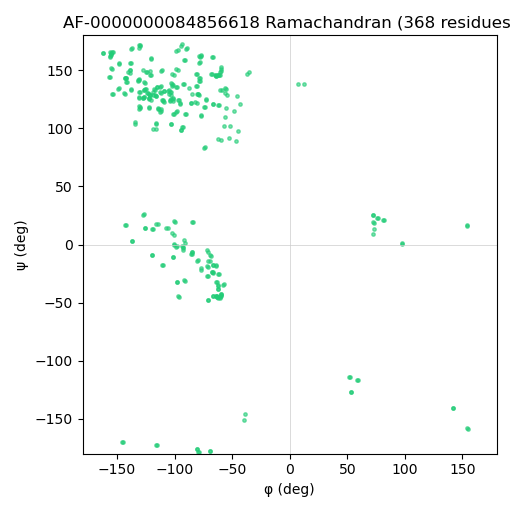M 2249 O O . GLN B 1 107 ? -6.281 3.986 20.453 1 97.25 107 GLN B O 1
ATOM 2254 N N . ALA B 1 108 ? -5.93 5.883 19.281 1 97.19 108 ALA B N 1
ATOM 2255 C CA . ALA B 1 108 ? -4.488 5.664 19.203 1 97.19 108 ALA B CA 1
ATOM 2256 C C . ALA B 1 108 ? -3.793 6.152 20.469 1 97.19 108 ALA B C 1
ATOM 2258 O O . ALA B 1 108 ? -4.379 6.895 21.266 1 97.19 108 ALA B O 1
ATOM 2259 N N . VAL B 1 109 ? -2.604 5.695 20.688 1 95.12 109 VAL B N 1
ATOM 2260 C CA . VAL B 1 109 ? -1.76 6.223 21.75 1 95.12 109 VAL B CA 1
ATOM 2261 C C . VAL B 1 109 ? -0.913 7.375 21.219 1 95.12 109 VAL B C 1
ATOM 2263 O O . VAL B 1 109 ? -0.058 7.18 20.344 1 95.12 109 VAL B O 1
ATOM 2266 N N . VAL B 1 110 ? -1.179 8.516 21.672 1 94.75 110 VAL B N 1
ATOM 2267 C CA . VAL B 1 110 ? -0.351 9.664 21.328 1 94.75 110 VAL B CA 1
ATOM 2268 C C . VAL B 1 110 ? 0.975 9.594 22.078 1 94.75 110 VAL B C 1
ATOM 2270 O O . VAL B 1 110 ? 0.996 9.617 23.312 1 94.75 110 VAL B O 1
ATOM 2273 N N . THR B 1 111 ? 2.021 9.508 21.344 1 90.69 111 THR B N 1
ATOM 2274 C CA . THR B 1 111 ? 3.326 9.289 21.953 1 90.69 111 THR B CA 1
ATOM 2275 C C . THR B 1 111 ? 4.086 10.602 22.094 1 90.69 111 THR B C 1
ATOM 2277 O O . THR B 1 111 ? 4.984 10.719 22.922 1 90.69 111 THR B O 1
ATOM 2280 N N . GLU B 1 112 ? 3.871 11.438 21.234 1 86 112 GLU B N 1
ATOM 2281 C CA . GLU B 1 112 ? 4.469 12.766 21.281 1 86 112 GLU B CA 1
ATOM 2282 C C . GLU B 1 112 ? 3.496 13.82 20.75 1 86 112 GLU B C 1
ATOM 2284 O O . GLU B 1 112 ? 2.793 13.602 19.766 1 86 112 GLU B O 1
ATOM 2289 N N . ASP B 1 113 ? 3.377 14.789 21.516 1 82.25 113 ASP B N 1
ATOM 2290 C CA . ASP B 1 113 ? 2.553 15.961 21.219 1 82.25 113 ASP B CA 1
ATOM 2291 C C . ASP B 1 113 ? 3.297 17.25 21.547 1 82.25 113 ASP B C 1
ATOM 2293 O O . ASP B 1 113 ? 3.672 17.484 22.703 1 82.25 113 ASP B O 1
ATOM 2297 N N . ASP B 1 114 ? 3.727 17.875 20.5 1 74.62 114 ASP B N 1
ATOM 2298 C CA . ASP B 1 114 ? 4.531 19.062 20.766 1 74.62 114 ASP B CA 1
ATOM 2299 C C . ASP B 1 114 ? 3.953 19.859 21.938 1 74.62 114 ASP B C 1
ATOM 2301 O O . ASP B 1 114 ? 3.352 19.281 22.859 1 74.62 114 ASP B O 1
ATOM 2305 N N . VAL B 1 115 ? 4.074 21.156 22.062 1 56.5 115 VAL B N 1
ATOM 2306 C CA . VAL B 1 115 ? 3.783 22.031 23.188 1 56.5 115 VAL B CA 1
ATOM 2307 C C . VAL B 1 115 ? 2.305 21.922 23.547 1 56.5 115 VAL B C 1
ATOM 2309 O O . VAL B 1 115 ? 1.435 22.016 22.688 1 56.5 115 VAL B O 1
ATOM 2312 N N . GLY B 1 116 ? 1.903 22.031 24.953 1 57.56 116 GLY B N 1
ATOM 2313 C CA . GLY B 1 116 ? 0.581 22.125 25.547 1 57.56 116 GLY B CA 1
ATOM 2314 C C . GLY B 1 116 ? -0.19 20.828 25.516 1 57.56 116 GLY B C 1
ATOM 2315 O O . GLY B 1 116 ? -1.292 20.734 26.062 1 57.56 116 GLY B O 1
ATOM 2316 N N . ALA B 1 117 ? 0.451 19.469 25.188 1 64.88 117 ALA B N 1
ATOM 2317 C CA . ALA B 1 117 ? -0.077 18.109 25.141 1 64.88 117 ALA B CA 1
ATOM 2318 C C . ALA B 1 117 ? -1.591 18.109 25.328 1 64.88 117 ALA B C 1
ATOM 2320 O O . ALA B 1 117 ? -2.156 19.047 25.891 1 64.88 117 ALA B O 1
ATOM 2321 N N . GLY B 1 118 ? -2.395 17.344 24.625 1 88 118 GLY B N 1
ATOM 2322 C CA . GLY B 1 118 ? -3.826 17.141 24.766 1 88 118 GLY B CA 1
ATOM 2323 C C . GLY B 1 118 ? -4.5 16.719 23.469 1 88 118 GLY B C 1
ATOM 2324 O O . GLY B 1 118 ? -5.688 16.984 23.266 1 88 118 GLY B O 1
ATOM 2325 N N . SER B 1 119 ? -3.73 16.297 22.594 1 92.62 119 SER B N 1
ATOM 2326 C CA . SER B 1 119 ? -4.312 15.805 21.344 1 92.62 119 SER B CA 1
ATOM 2327 C C . SER B 1 119 ? -4.801 14.367 21.5 1 92.62 119 SER B C 1
ATOM 2329 O O . SER B 1 119 ? -4.254 13.602 22.297 1 92.62 119 SER B O 1
ATOM 2331 N N . THR B 1 120 ? -5.82 14.094 20.812 1 96.06 120 THR B N 1
ATOM 2332 C CA . THR B 1 120 ? -6.312 12.727 20.703 1 96.06 120 THR B CA 1
ATOM 2333 C C . THR B 1 120 ? -6.402 12.297 19.234 1 96.06 120 THR B C 1
ATOM 2335 O O . THR B 1 120 ? -6.598 13.141 18.359 1 96.06 120 THR B O 1
ATOM 2338 N N . VAL B 1 121 ? -6.191 11.016 19.016 1 97.5 121 VAL B N 1
ATOM 2339 C CA . VAL B 1 121 ? -6.273 10.453 17.672 1 97.5 121 VAL B CA 1
ATOM 2340 C C . VAL B 1 121 ? -7.145 9.195 17.688 1 97.5 121 VAL B C 1
ATOM 2342 O O . VAL B 1 121 ? -6.934 8.297 18.516 1 97.5 121 VAL B O 1
ATOM 2345 N N . GLU B 1 122 ? -8.102 9.164 16.875 1 98.44 122 GLU B N 1
ATOM 2346 C CA . GLU B 1 122 ? -8.906 7.977 16.609 1 98.44 122 GLU B CA 1
ATOM 2347 C C . GLU B 1 122 ? -8.672 7.449 15.203 1 98.44 122 GLU B C 1
ATOM 2349 O O . GLU B 1 122 ? -8.625 8.227 14.242 1 98.44 122 GLU B O 1
ATOM 2354 N N . VAL B 1 123 ? -8.539 6.121 15.125 1 98.56 123 VAL B N 1
ATOM 2355 C CA . VAL B 1 123 ? -8.297 5.496 13.828 1 98.56 123 VAL B CA 1
ATOM 2356 C C . VAL B 1 123 ? -9.367 4.445 13.547 1 98.56 123 VAL B C 1
ATOM 2358 O O . VAL B 1 123 ? -9.656 3.604 14.406 1 98.56 123 VAL B O 1
ATOM 2361 N N . THR B 1 124 ? -9.953 4.52 12.383 1 98.44 124 THR B N 1
ATOM 2362 C CA . THR B 1 124 ? -10.859 3.486 11.891 1 98.44 124 THR B CA 1
ATOM 2363 C C . THR B 1 124 ? -10.422 2.99 10.516 1 98.44 124 THR B C 1
ATOM 2365 O O . THR B 1 124 ? -9.922 3.768 9.703 1 98.44 124 THR B O 1
ATOM 2368 N N . ASN B 1 125 ? -10.516 1.725 10.359 1 97.81 125 ASN B N 1
ATOM 2369 C CA . ASN B 1 125 ? -10.188 1.073 9.094 1 97.81 125 ASN B CA 1
ATOM 2370 C C . ASN B 1 125 ? -11.289 0.124 8.648 1 97.81 125 ASN B C 1
ATOM 2372 O O . ASN B 1 125 ? -11.664 -0.795 9.383 1 97.81 125 ASN B O 1
ATOM 2376 N N . SER B 1 126 ? -11.883 0.422 7.48 1 95.38 126 SER B N 1
ATOM 2377 C CA . SER B 1 126 ? -12.898 -0.424 6.859 1 95.38 126 SER B CA 1
ATOM 2378 C C . SER B 1 126 ? -12.57 -0.702 5.398 1 95.38 126 SER B C 1
ATOM 2380 O O . SER B 1 126 ? -12.594 0.209 4.566 1 95.38 126 SER B O 1
ATOM 2382 N N . ASN B 1 127 ? -12.367 -2.018 5.164 1 93.69 127 ASN B N 1
ATOM 2383 C CA . ASN B 1 127 ? -12 -2.422 3.811 1 93.69 127 ASN B CA 1
ATOM 2384 C C . ASN B 1 127 ? -10.812 -1.618 3.289 1 93.69 127 ASN B C 1
ATOM 2386 O O . ASN B 1 127 ? -9.711 -1.688 3.848 1 93.69 127 ASN B O 1
ATOM 2390 N N . ASN B 1 128 ? -11.016 -0.804 2.26 1 94.19 128 ASN B N 1
ATOM 2391 C CA . ASN B 1 128 ? -9.906 -0.099 1.625 1 94.19 128 ASN B CA 1
ATOM 2392 C C . ASN B 1 128 ? -9.805 1.345 2.111 1 94.19 128 ASN B C 1
ATOM 2394 O O . ASN B 1 128 ? -9.195 2.186 1.449 1 94.19 128 ASN B O 1
ATOM 2398 N N . THR B 1 129 ? -10.445 1.675 3.316 1 96 129 THR B N 1
ATOM 2399 C CA . THR B 1 129 ? -10.531 3.057 3.775 1 96 129 THR B CA 1
ATOM 2400 C C . THR B 1 129 ? -9.992 3.191 5.195 1 96 129 THR B C 1
ATOM 2402 O O . THR B 1 129 ? -10.297 2.369 6.062 1 96 129 THR B O 1
ATOM 2405 N N . ILE B 1 130 ? -9.148 4.18 5.434 1 97.56 130 ILE B N 1
ATOM 2406 C CA . ILE B 1 130 ? -8.695 4.57 6.766 1 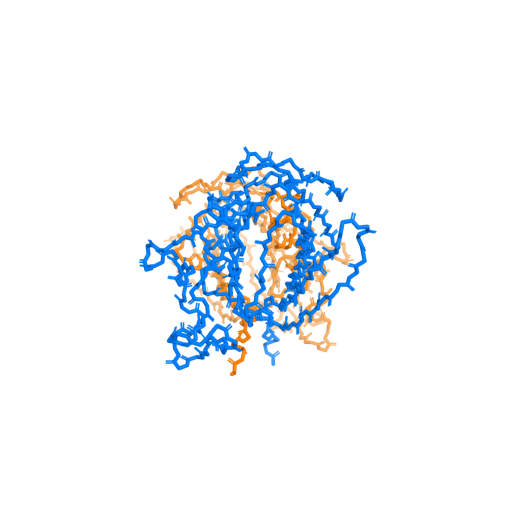97.56 130 ILE B CA 1
ATOM 2407 C C . ILE B 1 130 ? -9.195 5.977 7.086 1 97.56 130 ILE B C 1
ATOM 2409 O O . ILE B 1 130 ? -9.141 6.871 6.238 1 97.56 130 ILE B O 1
ATOM 2413 N N . THR B 1 131 ? -9.695 6.152 8.281 1 98.25 131 THR B N 1
ATOM 2414 C CA . THR B 1 131 ? -10.039 7.492 8.75 1 98.25 131 THR B CA 1
ATOM 2415 C C . THR B 1 131 ? -9.281 7.828 10.031 1 98.25 131 THR B C 1
ATOM 2417 O O . THR B 1 131 ? -9.297 7.051 10.992 1 98.25 131 THR B O 1
ATOM 2420 N N . TYR B 1 132 ? -8.617 8.906 9.992 1 98.38 132 TYR B N 1
ATOM 2421 C CA . TYR B 1 132 ? -7.992 9.5 11.172 1 98.38 132 TYR B CA 1
ATOM 2422 C C . TYR B 1 132 ? -8.789 10.695 11.672 1 98.38 132 TYR B C 1
ATOM 2424 O O . TYR B 1 132 ? -9.047 11.641 10.914 1 98.38 132 TYR B O 1
ATOM 2432 N N . ARG B 1 133 ? -9.156 10.641 12.852 1 98.5 133 ARG B N 1
ATOM 2433 C CA . ARG B 1 133 ? -9.742 11.797 13.516 1 98.5 133 ARG B CA 1
ATOM 2434 C C . ARG B 1 133 ? -8.82 12.312 14.625 1 98.5 133 ARG B C 1
ATOM 2436 O O . ARG B 1 133 ? -8.617 11.633 15.633 1 98.5 133 ARG B O 1
ATOM 2443 N N . ILE B 1 134 ? -8.32 13.438 14.461 1 97.88 134 ILE B N 1
ATOM 2444 C CA . ILE B 1 134 ? -7.367 14.039 15.398 1 97.88 134 ILE B CA 1
ATOM 2445 C C . ILE B 1 134 ? -7.961 15.312 15.992 1 97.88 134 ILE B C 1
ATOM 2447 O O . ILE B 1 134 ? -8.5 16.156 15.273 1 97.88 134 ILE B O 1
ATOM 2451 N N . GLU B 1 135 ? -7.852 15.438 17.281 1 96.94 135 GLU B N 1
ATOM 2452 C CA . GLU B 1 135 ? -8.32 16.641 17.969 1 96.94 135 GLU B CA 1
ATOM 2453 C C . GLU B 1 135 ? -7.219 17.25 18.828 1 96.94 135 GLU B C 1
ATOM 2455 O O . GLU B 1 135 ? -6.594 16.547 19.641 1 96.94 135 GLU B O 1
ATOM 2460 N N . LEU B 1 136 ? -7.016 18.453 18.609 1 95.88 136 LEU B N 1
ATOM 2461 C CA . LEU B 1 136 ? -6.18 19.25 19.5 1 95.88 136 LEU B CA 1
ATOM 2462 C C . LEU B 1 136 ? -7.035 20 20.531 1 95.88 136 LEU B C 1
ATOM 2464 O O . LEU B 1 136 ? -7.848 20.844 20.156 1 95.88 136 LEU B O 1
ATOM 2468 N N . SER B 1 137 ? -6.754 19.719 21.75 1 94.38 137 SER B N 1
ATOM 2469 C CA . SER B 1 137 ? -7.508 20.344 22.828 1 94.38 137 SER B CA 1
ATOM 2470 C C . SER B 1 137 ? -7.199 21.844 22.922 1 94.38 137 SER B C 1
ATOM 2472 O O . SER B 1 137 ? -6.41 22.359 22.125 1 94.38 137 SER B O 1
ATOM 2474 N N . THR B 1 138 ? -7.809 22.484 23.922 1 92.44 138 THR B N 1
ATOM 2475 C CA . THR B 1 138 ? -7.617 23.922 24.109 1 92.44 138 THR B CA 1
ATOM 2476 C C . THR B 1 138 ? -6.18 24.219 24.51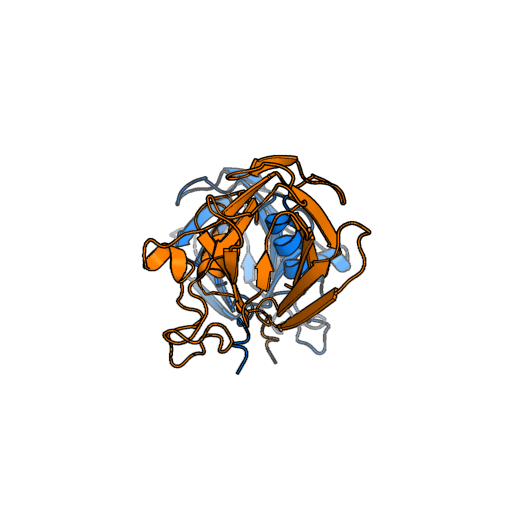6 1 92.44 138 THR B C 1
ATOM 2478 O O . THR B 1 138 ? -5.695 25.344 24.328 1 92.44 138 THR B O 1
ATOM 2481 N N . THR B 1 139 ? -5.48 23.234 24.969 1 89.94 139 THR B N 1
ATOM 2482 C CA . THR B 1 139 ? -4.133 23.484 25.469 1 89.94 139 THR B CA 1
ATOM 2483 C C . THR B 1 139 ? -3.092 23.078 24.422 1 89.94 139 THR B C 1
ATOM 2485 O O . THR B 1 139 ? -1.916 23.422 24.547 1 89.94 139 THR B O 1
ATOM 2488 N N . ALA B 1 140 ? -3.555 22.391 23.375 1 91.38 140 ALA B N 1
ATOM 2489 C CA . ALA B 1 140 ? -2.629 21.828 22.391 1 91.38 140 ALA B CA 1
ATOM 2490 C C . ALA B 1 140 ? -2.582 22.688 21.125 1 91.38 140 ALA B C 1
ATOM 2492 O O . ALA B 1 140 ? -3.596 23.266 20.719 1 91.38 140 ALA B O 1
ATOM 2493 N N . GLY B 1 141 ? -1.388 22.703 20.531 1 91.88 141 GLY B N 1
ATOM 2494 C CA . GLY B 1 141 ? -1.242 23.297 19.219 1 91.88 141 GLY B CA 1
ATOM 2495 C C . GLY B 1 141 ? -1.335 24.812 19.219 1 91.88 141 GLY B C 1
ATOM 2496 O O . GLY B 1 141 ? -1.719 25.422 18.219 1 91.88 141 GLY B O 1
ATOM 2497 N N . ASN B 1 142 ? -1.124 25.344 20.422 1 90.5 142 ASN B N 1
ATOM 2498 C CA . ASN B 1 142 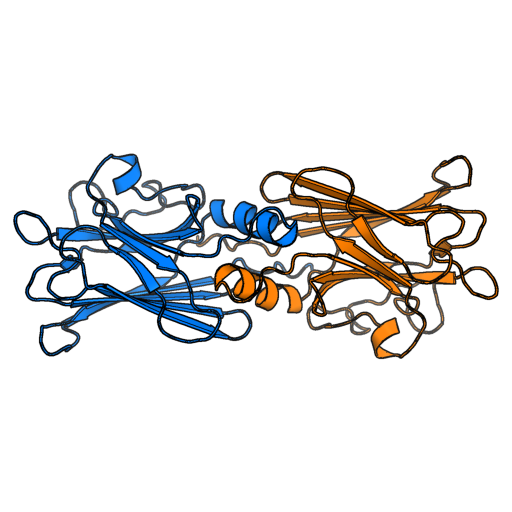? -1.153 26.797 20.531 1 90.5 142 ASN B CA 1
ATOM 2499 C C . ASN B 1 142 ? 0.238 27.391 20.359 1 90.5 142 ASN B C 1
ATOM 2501 O O . ASN B 1 142 ? 1.238 26.672 20.375 1 90.5 142 ASN B O 1
ATOM 2505 N N . GLY B 1 143 ? 0.292 28.672 20 1 81.62 143 GLY B N 1
ATOM 2506 C CA . GLY B 1 143 ? 1.566 29.375 19.953 1 81.62 143 GLY B CA 1
ATOM 2507 C C . GLY B 1 143 ? 2.066 29.797 21.312 1 81.62 143 GLY B C 1
ATOM 2508 O O . GLY B 1 143 ? 1.306 29.797 22.281 1 81.62 143 GLY B O 1
ATOM 2509 N N . THR B 1 144 ? 3.42 30.016 21.438 1 75.31 144 THR B N 1
ATOM 2510 C CA . THR B 1 144 ? 4.02 30.516 22.672 1 75.31 144 THR B CA 1
ATOM 2511 C C . THR B 1 144 ? 3.406 31.844 23.062 1 75.31 144 THR B C 1
ATOM 2513 O O . THR B 1 144 ? 3.256 32.156 24.25 1 75.31 144 THR B O 1
ATOM 2516 N N . SER B 1 145 ? 3.088 32.594 22.062 1 72.44 145 SER B N 1
ATOM 2517 C CA . SER B 1 145 ? 2.631 33.938 22.359 1 72.44 145 SER B CA 1
ATOM 2518 C C . SER B 1 145 ? 1.174 34.125 21.953 1 72.44 145 SER B C 1
ATOM 2520 O O . SER B 1 145 ? 0.695 35.281 21.844 1 72.44 145 SER B O 1
ATOM 2522 N N . GLY B 1 146 ? 0.528 33 21.781 1 79.38 146 GLY B N 1
ATOM 2523 C CA . GLY B 1 146 ? -0.854 33.25 21.391 1 79.38 146 GLY B CA 1
ATOM 2524 C C . GLY B 1 146 ? -1.347 32.25 20.359 1 79.38 146 GLY B C 1
ATOM 2525 O O . GLY B 1 146 ? -1.027 31.062 20.422 1 79.38 146 GLY B O 1
ATOM 2526 N N . ALA B 1 147 ? -2.096 32.812 19.438 1 91.06 147 ALA B N 1
ATOM 2527 C CA . ALA B 1 147 ? -2.74 32 18.406 1 91.06 147 ALA B CA 1
ATOM 2528 C C . ALA B 1 147 ? -1.749 31.625 17.312 1 91.06 147 ALA B C 1
ATOM 2530 O O . ALA B 1 147 ? -0.807 32.375 17.031 1 91.06 147 ALA B O 1
ATOM 2531 N N . VAL B 1 148 ? -1.851 30.469 16.797 1 94.44 148 VAL B N 1
ATOM 2532 C CA . VAL B 1 148 ? -1.12 30.016 15.625 1 94.44 148 VAL B CA 1
ATOM 2533 C C . VAL B 1 148 ? -2.078 29.875 14.445 1 94.44 148 VAL B C 1
ATOM 2535 O O . VAL B 1 148 ? -3.182 29.344 14.594 1 94.44 148 VAL B O 1
ATOM 2538 N N . GLY B 1 149 ? -1.667 30.422 13.312 1 96 149 GLY B N 1
ATOM 2539 C CA . GLY B 1 149 ? -2.438 30.25 12.094 1 96 149 GLY B CA 1
ATOM 2540 C C . GLY B 1 149 ? -1.958 29.094 11.242 1 96 149 GLY B C 1
ATOM 2541 O O . GLY B 1 149 ? -0.995 29.234 10.484 1 96 149 GLY B O 1
ATOM 2542 N N . TYR B 1 150 ? -2.645 27.953 11.367 1 97.19 150 TYR B N 1
ATOM 2543 C CA . TYR B 1 150 ? -2.299 26.797 10.539 1 97.19 150 TYR B CA 1
ATOM 2544 C C . TYR B 1 150 ? -2.854 26.953 9.133 1 97.19 150 TYR B C 1
ATOM 2546 O O . TYR B 1 150 ? -3.979 27.422 8.945 1 97.19 150 TYR B O 1
ATOM 2554 N N . THR B 1 151 ? -2.041 26.531 8.125 1 98.19 151 THR B N 1
ATOM 2555 C CA . THR B 1 151 ? -2.482 26.672 6.742 1 98.19 151 THR B CA 1
ATOM 2556 C C . THR B 1 151 ? -2.15 25.406 5.949 1 98.19 151 THR B C 1
ATOM 2558 O O . THR B 1 151 ? -2.371 25.344 4.738 1 98.19 151 THR B O 1
ATOM 2561 N N . GLU B 1 152 ? -1.607 24.391 6.555 1 98.38 152 GLU B N 1
ATOM 2562 C CA . GLU B 1 152 ? -1.301 23.109 5.926 1 98.38 152 GLU B CA 1
ATOM 2563 C C . GLU B 1 152 ? -1.258 21.984 6.957 1 98.38 152 GLU B C 1
ATOM 2565 O O . GLU B 1 152 ? -1.029 22.234 8.141 1 98.38 152 GLU B O 1
ATOM 2570 N N . ALA B 1 153 ? -1.561 20.859 6.488 1 98.19 153 ALA B N 1
ATOM 2571 C CA . ALA B 1 153 ? -1.49 19.625 7.277 1 98.19 153 ALA B CA 1
ATOM 2572 C C . ALA B 1 153 ? -0.951 18.469 6.441 1 98.19 153 ALA B C 1
ATOM 2574 O O . ALA B 1 153 ? -1.126 18.438 5.223 1 98.19 153 ALA B O 1
ATOM 2575 N N . GLY B 1 154 ? -0.246 17.547 7.07 1 98.06 154 GLY B N 1
ATOM 2576 C CA . GLY B 1 154 ? 0.257 16.344 6.426 1 98.06 154 GLY B CA 1
ATOM 2577 C C . GLY B 1 154 ? 0.207 15.117 7.324 1 98.06 154 GLY B C 1
ATOM 2578 O O . GLY B 1 154 ? 0.378 15.227 8.539 1 98.06 154 GLY B O 1
ATOM 2579 N N . LEU B 1 155 ? -0.087 13.984 6.734 1 97.94 155 LEU B N 1
ATOM 2580 C CA . LEU B 1 155 ? 0.087 12.695 7.391 1 97.94 155 LEU B CA 1
ATOM 2581 C C . LEU B 1 155 ? 1.389 12.031 6.949 1 97.94 155 LEU B C 1
ATOM 2583 O O . LEU B 1 155 ? 1.747 12.078 5.773 1 97.94 155 LEU B O 1
ATOM 2587 N N . TYR B 1 156 ? 2.074 11.508 7.922 1 98.19 156 TYR B N 1
ATOM 2588 C CA . TYR B 1 156 ? 3.363 10.875 7.672 1 98.19 156 TYR B CA 1
ATOM 2589 C C . TYR B 1 156 ? 3.344 9.414 8.117 1 98.19 156 TYR B C 1
ATOM 2591 O O . TYR B 1 156 ? 2.672 9.062 9.086 1 98.19 156 TYR B O 1
ATOM 2599 N N . ALA B 1 157 ? 4.031 8.555 7.445 1 97.75 157 ALA B N 1
ATOM 2600 C CA . ALA B 1 157 ? 4.5 7.254 7.918 1 97.75 157 ALA B CA 1
ATOM 2601 C C . ALA B 1 157 ? 5.984 7.297 8.266 1 97.75 157 ALA B C 1
ATOM 2603 O O . ALA B 1 157 ? 6.84 7.27 7.383 1 97.75 157 ALA B O 1
ATOM 2604 N N . GLY B 1 158 ? 6.266 7.344 9.531 1 96.44 158 GLY B N 1
ATOM 2605 C CA . GLY B 1 158 ? 7.625 7.695 9.922 1 96.44 158 GLY B CA 1
ATOM 2606 C C . GLY B 1 158 ? 8.055 9.062 9.422 1 96.44 158 GLY B C 1
ATOM 2607 O O . GLY B 1 158 ? 7.398 10.062 9.703 1 96.44 158 GLY B O 1
ATOM 2608 N N . ASN B 1 159 ? 9.07 9.094 8.562 1 95.94 159 ASN B N 1
ATOM 2609 C CA . ASN B 1 159 ? 9.586 10.359 8.047 1 95.94 159 ASN B CA 1
ATOM 2610 C C . ASN B 1 159 ? 9.07 10.648 6.641 1 95.94 159 ASN B C 1
ATOM 2612 O O . ASN B 1 159 ? 9.344 11.711 6.082 1 95.94 159 ASN B O 1
ATOM 2616 N N . ASP B 1 160 ? 8.281 9.812 6.102 1 96.62 160 ASP B N 1
ATOM 2617 C CA . ASP B 1 160 ? 7.824 9.969 4.727 1 96.62 160 ASP B CA 1
ATOM 2618 C C . ASP B 1 160 ? 6.457 10.641 4.676 1 96.62 160 ASP B C 1
ATOM 2620 O O . ASP B 1 160 ? 5.5 10.156 5.281 1 96.62 160 ASP B O 1
ATOM 2624 N N . LEU B 1 161 ? 6.387 11.75 3.939 1 97.25 161 LEU B N 1
ATOM 2625 C CA . LEU B 1 161 ? 5.105 12.406 3.701 1 97.25 161 LEU B CA 1
ATOM 2626 C C . LEU B 1 161 ? 4.195 11.523 2.848 1 97.25 161 LEU B C 1
ATOM 2628 O O . LEU B 1 161 ? 4.559 11.148 1.729 1 97.25 161 LEU B O 1
ATOM 2632 N N . PHE B 1 162 ? 3.059 11.219 3.426 1 96.31 162 PHE B N 1
ATOM 2633 C CA . PHE B 1 162 ? 2.139 10.305 2.756 1 96.31 162 PHE B CA 1
ATOM 2634 C C . PHE B 1 162 ? 1.076 11.078 1.984 1 96.31 162 PHE B C 1
ATOM 2636 O O . PHE B 1 162 ? 0.754 10.734 0.845 1 96.31 162 PHE B O 1
ATOM 2643 N N . CYS B 1 163 ? 0.504 12.102 2.584 1 96 163 CYS B N 1
ATOM 2644 C CA . CYS B 1 163 ? -0.431 13.023 1.953 1 96 163 CYS B CA 1
ATOM 2645 C C . CYS B 1 163 ? -0.423 14.375 2.66 1 96 163 CYS B C 1
ATOM 2647 O O . CYS B 1 163 ? 0.077 14.492 3.779 1 96 163 CYS B O 1
ATOM 2649 N N . MET B 1 164 ? -0.988 15.391 1.929 1 96.81 164 MET B N 1
ATOM 2650 C CA . MET B 1 164 ? -1.019 16.703 2.549 1 96.81 164 MET B CA 1
ATOM 2651 C C . MET B 1 164 ? -2.141 17.562 1.962 1 96.81 164 MET B C 1
ATOM 2653 O O . MET B 1 164 ? -2.734 17.203 0.945 1 96.81 164 MET B O 1
ATOM 2657 N N . ARG B 1 165 ? -2.447 18.609 2.623 1 96.62 165 ARG B N 1
ATOM 2658 C CA . ARG B 1 165 ? -3.443 19.578 2.191 1 96.62 165 ARG B CA 1
ATOM 2659 C C . ARG B 1 165 ? -3.082 20.984 2.672 1 96.62 165 ARG B C 1
ATOM 2661 O O . ARG B 1 165 ? -2.617 21.156 3.801 1 96.62 165 ARG B O 1
ATOM 2668 N N . THR B 1 166 ? -3.197 21.906 1.785 1 97.38 166 THR B N 1
ATOM 2669 C CA . THR B 1 166 ? -3.146 23.312 2.152 1 97.38 166 THR B CA 1
ATOM 2670 C C . THR B 1 166 ? -4.555 23.891 2.27 1 97.38 166 THR B C 1
ATOM 2672 O O . THR B 1 166 ? -5.48 23.422 1.607 1 97.38 166 THR B O 1
ATOM 2675 N N . PHE B 1 167 ? -4.734 24.859 3.086 1 97.06 167 PHE B N 1
ATOM 2676 C CA . PHE B 1 167 ? -6.039 25.453 3.328 1 97.06 167 PHE B CA 1
ATOM 2677 C C . PHE B 1 167 ? -5.891 26.891 3.846 1 97.06 167 PHE B C 1
ATOM 2679 O O . PHE B 1 167 ? -4.801 27.297 4.25 1 97.06 167 PHE B O 1
ATOM 2686 N N . ALA B 1 168 ? -7.008 27.641 3.725 1 97.06 168 ALA B N 1
ATOM 2687 C CA . ALA B 1 168 ? -7.035 28.969 4.332 1 97.06 168 ALA B CA 1
ATOM 2688 C C . ALA B 1 168 ? -6.816 28.875 5.84 1 97.06 168 ALA B C 1
ATOM 2690 O O . ALA B 1 168 ? -7.27 27.938 6.488 1 97.06 168 ALA B O 1
ATOM 2691 N N . VAL B 1 169 ? -6.297 29.891 6.383 1 97.38 169 VAL B N 1
ATOM 2692 C CA . VAL B 1 169 ? -5.793 29.906 7.75 1 97.38 169 VAL B CA 1
ATOM 2693 C C . VAL B 1 169 ? -6.902 29.484 8.711 1 97.38 169 VAL B C 1
ATOM 2695 O O . VAL B 1 169 ? -8.062 29.875 8.547 1 97.38 169 VAL B O 1
ATOM 2698 N N . ARG B 1 170 ? -6.547 28.609 9.625 1 96 170 ARG B N 1
ATOM 2699 C CA . ARG B 1 170 ? -7.285 28.312 10.852 1 96 170 ARG B CA 1
ATOM 2700 C C . ARG B 1 170 ? -6.504 28.75 12.086 1 96 170 ARG B C 1
ATOM 2702 O O . ARG B 1 170 ? -5.426 28.234 12.367 1 96 170 ARG B O 1
ATOM 2709 N N . SER B 1 171 ? -7.066 29.656 12.766 1 94.56 171 SER B N 1
ATOM 2710 C CA . SER B 1 171 ? -6.398 30.172 13.953 1 94.56 171 SER B CA 1
ATOM 2711 C C . SER B 1 171 ? -6.703 29.328 15.18 1 94.56 171 SER B C 1
ATOM 2713 O O . SER B 1 171 ? -7.867 29.125 15.531 1 94.56 171 SER B O 1
ATOM 2715 N N . LYS B 1 172 ? -5.703 28.828 15.758 1 94.38 172 LYS B N 1
ATOM 2716 C CA . LYS B 1 172 ? -5.797 27.984 16.938 1 94.38 172 LYS B CA 1
ATOM 2717 C C . LYS B 1 172 ? -5.25 28.688 18.172 1 94.38 172 LYS B C 1
ATOM 2719 O O . LYS B 1 172 ? -4.121 29.188 18.156 1 94.38 172 LYS B O 1
ATOM 2724 N N . ASP B 1 173 ? -6.039 28.781 19.156 1 92.5 173 ASP B N 1
ATOM 2725 C CA . ASP B 1 173 ? -5.609 29.297 20.469 1 92.5 173 ASP B CA 1
ATOM 2726 C C . ASP B 1 173 ? -6.324 28.562 21.594 1 92.5 173 ASP B C 1
ATOM 2728 O O . ASP B 1 173 ? -6.969 27.531 21.375 1 92.5 173 ASP B O 1
ATOM 2732 N N . VAL B 1 174 ? -6.176 29.094 22.828 1 91.25 174 VAL B N 1
ATOM 2733 C CA . VAL B 1 174 ? -6.625 28.422 24.047 1 91.25 174 VAL B CA 1
ATOM 2734 C C . VAL B 1 174 ? -8.156 28.422 24.109 1 91.25 174 VAL B C 1
ATOM 2736 O O . VAL B 1 174 ? -8.75 27.719 24.922 1 91.25 174 VAL B O 1
ATOM 2739 N N . SER B 1 175 ? -8.766 29.094 23.188 1 92.5 175 SER B N 1
ATOM 2740 C CA . SER B 1 175 ? -10.219 29.219 23.25 1 92.5 175 SER B CA 1
ATOM 2741 C C . SER B 1 175 ? -10.891 28.203 22.328 1 92.5 175 SER B C 1
ATOM 2743 O O . SER B 1 175 ? -12.117 28.094 22.312 1 92.5 175 SER B O 1
ATOM 2745 N N . SER B 1 176 ? -10.094 27.453 21.625 1 94.19 176 SER B N 1
ATOM 2746 C CA . SER B 1 176 ? -10.719 26.594 20.609 1 94.19 176 SER B CA 1
ATOM 2747 C C . SER B 1 176 ? -10.102 25.203 20.594 1 94.19 176 SER B C 1
ATOM 2749 O O . SER B 1 176 ? -8.992 25 21.094 1 94.19 176 SER B O 1
ATOM 2751 N N . ILE B 1 177 ? -10.906 24.297 20.109 1 95.75 177 ILE B N 1
ATOM 2752 C CA . ILE B 1 177 ? -10.484 22.953 19.766 1 95.75 177 ILE B CA 1
ATOM 2753 C C . ILE B 1 177 ? -10.344 22.812 18.25 1 95.75 177 ILE B C 1
ATOM 2755 O O . ILE B 1 177 ? -11.172 23.328 17.5 1 95.75 177 ILE B O 1
ATOM 2759 N N . LEU B 1 178 ? -9.289 22.297 17.828 1 96.81 178 LEU B N 1
ATOM 2760 C CA . LEU B 1 178 ? -9.102 22 16.422 1 96.81 178 LEU B CA 1
ATOM 2761 C C . LEU B 1 178 ? -9.312 20.516 16.141 1 96.81 178 LEU B C 1
ATOM 2763 O O . LEU B 1 178 ? -8.711 19.672 16.797 1 96.81 178 LEU B O 1
ATOM 2767 N N . ARG B 1 179 ? -10.211 20.172 15.18 1 98 179 ARG B N 1
ATOM 2768 C CA . ARG B 1 179 ? -10.477 18.797 14.812 1 98 179 ARG B CA 1
ATOM 2769 C C . ARG B 1 179 ? -10.203 18.547 13.336 1 98 179 ARG B C 1
ATOM 2771 O O . ARG B 1 179 ? -10.711 19.281 12.477 1 98 179 ARG B O 1
ATOM 2778 N N . ILE B 1 180 ? -9.43 17.531 13.055 1 98 180 ILE B N 1
ATOM 2779 C CA . ILE B 1 180 ? -9.133 17.109 11.688 1 98 180 ILE B CA 1
ATOM 2780 C C . ILE B 1 180 ? -9.688 15.703 11.461 1 98 180 ILE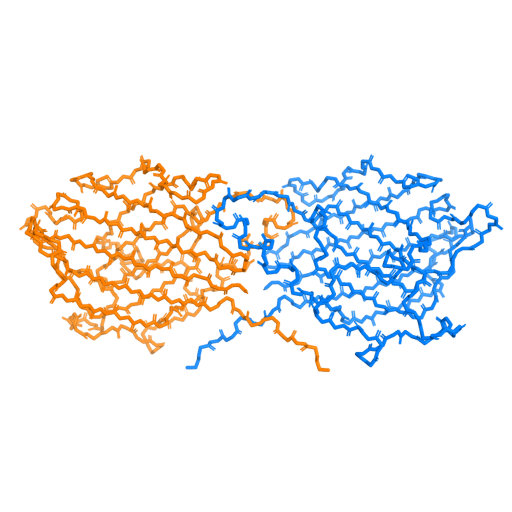 B C 1
ATOM 2782 O O . ILE B 1 180 ? -9.469 14.805 12.281 1 98 180 ILE B O 1
ATOM 2786 N N . THR B 1 181 ? -10.445 15.539 10.438 1 98.31 181 THR B N 1
ATOM 2787 C CA . THR B 1 181 ? -10.852 14.227 9.945 1 98.31 181 THR B CA 1
ATOM 2788 C C . THR B 1 181 ? -10.258 13.969 8.562 1 98.31 181 THR B C 1
ATOM 2790 O O . THR B 1 181 ? -10.547 14.695 7.609 1 98.31 181 THR B O 1
ATOM 2793 N N . TRP B 1 182 ? -9.43 12.938 8.508 1 97.94 182 TRP B N 1
ATOM 2794 C CA . TRP B 1 182 ? -8.719 12.602 7.277 1 97.94 182 TRP B CA 1
ATOM 2795 C C . TRP B 1 182 ? -9.039 11.172 6.84 1 97.94 182 TRP B C 1
ATOM 2797 O O . TRP B 1 182 ? -8.727 10.219 7.551 1 97.94 182 TRP B O 1
ATOM 2807 N N . THR B 1 183 ? -9.648 11.094 5.641 1 96.81 183 THR B N 1
ATOM 2808 C CA . THR B 1 183 ? -10 9.789 5.086 1 96.81 183 THR B CA 1
ATOM 2809 C C . THR B 1 183 ? -9.117 9.461 3.885 1 96.81 183 THR B C 1
ATOM 2811 O O . THR B 1 183 ? -9 10.258 2.957 1 96.81 183 THR B O 1
ATOM 2814 N N . LEU B 1 184 ? -8.453 8.367 3.961 1 94.94 184 LEU B N 1
ATOM 2815 C CA . LEU B 1 184 ? -7.668 7.828 2.855 1 94.94 184 LEU B CA 1
ATOM 2816 C C . LEU B 1 184 ? -8.367 6.629 2.225 1 94.94 184 LEU B C 1
ATOM 2818 O O . LEU B 1 184 ? -8.781 5.707 2.93 1 94.94 184 LEU B O 1
ATOM 2822 N N . ILE B 1 185 ? -8.445 6.664 0.927 1 92.44 185 ILE B N 1
ATOM 2823 C CA . ILE B 1 185 ? -9.086 5.582 0.188 1 92.44 185 ILE B CA 1
ATOM 2824 C C . ILE B 1 185 ? -8.086 4.961 -0.787 1 92.44 185 ILE B C 1
ATOM 2826 O O . ILE B 1 185 ? -7.531 5.656 -1.645 1 92.44 185 ILE B O 1
ATOM 2830 N N . PHE B 1 186 ? -7.93 3.686 -0.638 1 89.81 186 PHE B N 1
ATOM 2831 C CA . PHE B 1 186 ? -6.945 2.975 -1.445 1 89.81 186 PHE B CA 1
ATOM 2832 C C . PHE B 1 186 ? -7.609 2.311 -2.646 1 89.81 186 PHE B C 1
ATOM 2834 O O . PHE B 1 186 ? -8.75 1.854 -2.557 1 89.81 186 PHE B O 1
#

Sequence (372 aa):
MVESINPPKGYFKIELLDKDRNVIDTFEKHNLVVNGSRPVLASHMAGRSTTPVNKLVLGTRGHIGNNLMMPKTANEGFTAARTQLFAEEEGEFCYHVNFTPPQSDGQAVVTEDDVGAGSTVEVTNSNNTITYRIELSTTAGNGTSGAVGYTEAGLYAGNDLFCMRTFAVRSKDVSSILRITWTLIFMVESINPPKGYFKIELLDKDRNVIDTFEKHNLVVNGSRPVLASHMAGRSTTPVNKLVLGTRGHIGNNLMMPKTANEGFTAARTQLFAEEEGEFCYHVNFTPPQSDGQAVVTEDDVGAGSTVEVTNSNNTITYRIELSTTAGNGTSGAVGYTEAGLYAGNDLFCMRTFAVRSKDVSSILRITWTLIF

pLDDT: mean 91.56, std 13.04, range [22.5, 98.56]